Protein AF-I3EHD5-F1 (afdb_monomer_lite)

Radius of gyration: 57.76 Å; chains: 1; bounding box: 118×79×137 Å

Sequence (231 aa):
MDNSQKEEELFGIPLSEYINTKTDDLSDNSPKKEYSIEDNIQNIQTEQASVERKIREILEKVGKKFSSLAIDVQRCTKLDIEGIDMVDEVKSLREYWKVKETNAIALLRLKTSKISEDLLKILTKVDKTCALLHTWTERAREAMKEVEKTIIERKTISEVYTGDHIAQRYKSFVEKAHPLLSVLEEGERLVEENSHIYTEKEKEELLLSESFIKVSTQEEKTIKHLVSRIP

Structure (mmCIF, N/CA/C/O backbone):
data_AF-I3EHD5-F1
#
_entry.id   AF-I3EHD5-F1
#
loop_
_atom_site.group_PDB
_atom_site.id
_atom_site.type_symbol
_atom_site.label_atom_id
_atom_site.label_alt_id
_atom_site.label_comp_id
_atom_site.label_asym_id
_atom_site.label_entity_id
_atom_site.label_seq_id
_atom_site.pdbx_PDB_ins_code
_atom_site.Cartn_x
_atom_site.Cartn_y
_atom_site.Cartn_z
_atom_site.occupancy
_atom_site.B_iso_or_equiv
_atom_site.auth_seq_id
_atom_site.auth_comp_id
_atom_site.auth_asym_id
_atom_site.auth_atom_id
_atom_site.pdbx_PDB_model_num
ATOM 1 N N . MET A 1 1 ? 33.307 -28.974 12.913 1.00 37.16 1 MET A N 1
ATOM 2 C CA . MET A 1 1 ? 32.704 -28.178 11.828 1.00 37.16 1 MET A CA 1
ATOM 3 C C . MET A 1 1 ? 31.271 -27.925 12.248 1.00 37.16 1 MET A C 1
ATOM 5 O O . MET A 1 1 ? 30.444 -28.801 12.054 1.00 37.16 1 MET A O 1
ATOM 9 N N . ASP A 1 2 ? 31.031 -26.803 12.925 1.00 35.91 2 ASP A N 1
ATOM 10 C CA . ASP A 1 2 ? 29.698 -26.387 13.374 1.00 35.91 2 ASP A CA 1
ATOM 11 C C . ASP A 1 2 ? 29.188 -25.315 12.411 1.00 35.91 2 ASP A C 1
ATOM 13 O O . ASP A 1 2 ? 29.651 -24.176 12.428 1.00 35.91 2 ASP A O 1
ATOM 17 N N . ASN A 1 3 ? 28.273 -25.711 11.527 1.00 43.81 3 ASN A N 1
ATOM 18 C CA . ASN A 1 3 ? 27.502 -24.804 10.686 1.00 43.81 3 ASN A CA 1
ATOM 19 C C . ASN A 1 3 ? 26.184 -24.500 11.405 1.00 43.81 3 ASN A C 1
ATOM 21 O O . ASN A 1 3 ? 25.171 -25.145 11.154 1.00 43.81 3 ASN A O 1
ATOM 25 N N . SER A 1 4 ? 26.191 -23.513 12.295 1.00 44.62 4 SER A N 1
ATOM 26 C CA . SER A 1 4 ? 24.963 -22.883 12.782 1.00 44.62 4 SER A CA 1
ATOM 27 C C . SER A 1 4 ? 24.872 -21.488 12.169 1.00 44.62 4 SER A C 1
ATOM 29 O O . SER A 1 4 ? 25.336 -20.507 12.757 1.00 44.62 4 SER A O 1
ATOM 31 N N . GLN A 1 5 ? 24.333 -21.404 10.950 1.00 59.12 5 GLN A N 1
ATOM 32 C CA . GLN A 1 5 ? 23.899 -20.127 10.385 1.00 59.12 5 GLN A CA 1
ATOM 33 C C . GLN A 1 5 ? 22.796 -19.585 11.298 1.00 59.12 5 GLN A C 1
ATOM 35 O O . GLN A 1 5 ? 21.729 -20.183 11.404 1.00 59.12 5 GLN A O 1
ATOM 40 N N . LYS A 1 6 ? 23.087 -18.495 12.015 1.00 58.03 6 LYS A N 1
ATOM 41 C CA . LYS A 1 6 ? 22.059 -17.737 12.725 1.00 58.03 6 LYS A CA 1
ATOM 42 C C . LYS A 1 6 ? 21.101 -17.183 11.681 1.00 58.03 6 LYS A C 1
ATOM 44 O O . LYS A 1 6 ? 21.539 -16.503 10.756 1.00 58.03 6 LYS A O 1
ATOM 49 N N . GLU A 1 7 ? 19.832 -17.522 11.830 1.00 61.28 7 GLU A N 1
ATOM 50 C CA . GLU A 1 7 ? 18.752 -16.966 11.032 1.00 61.28 7 GLU A CA 1
ATOM 51 C C . GLU A 1 7 ? 18.726 -15.448 11.244 1.00 61.28 7 GLU A C 1
ATOM 53 O O . GLU A 1 7 ? 18.812 -14.965 12.374 1.00 61.28 7 GLU A O 1
ATOM 58 N N . GLU A 1 8 ? 18.724 -14.687 10.153 1.00 66.56 8 GLU A N 1
ATOM 59 C CA . GLU A 1 8 ? 18.643 -13.234 10.225 1.00 66.56 8 GLU A CA 1
ATOM 60 C C . GLU A 1 8 ? 17.246 -12.843 10.739 1.00 66.56 8 GLU A C 1
ATOM 62 O O . GLU A 1 8 ? 16.219 -13.288 10.222 1.00 66.56 8 GLU A O 1
ATOM 67 N N . GLU A 1 9 ? 17.216 -12.028 11.792 1.00 68.38 9 GLU A N 1
ATOM 68 C CA . GLU A 1 9 ? 15.995 -11.536 12.428 1.00 68.38 9 GLU A CA 1
ATOM 69 C C . GLU A 1 9 ? 15.815 -10.049 12.120 1.00 68.38 9 GLU A C 1
ATOM 71 O O . GLU A 1 9 ? 16.754 -9.254 12.236 1.00 68.38 9 GLU A O 1
ATOM 76 N N . LEU A 1 10 ? 14.586 -9.646 11.796 1.00 50.25 10 LEU A N 1
ATOM 77 C CA . LEU A 1 10 ? 14.199 -8.240 11.719 1.00 50.25 10 LEU A CA 1
ATOM 78 C C . LEU A 1 10 ? 13.193 -7.963 12.841 1.00 50.25 10 LEU A C 1
ATOM 80 O O . LEU A 1 10 ? 12.174 -8.635 12.945 1.00 50.25 10 LEU A O 1
ATOM 84 N N . PHE A 1 11 ? 13.494 -6.997 13.715 1.00 56.84 11 PHE A N 1
ATOM 85 C CA . PHE A 1 11 ? 12.692 -6.687 14.915 1.00 56.84 11 PHE A CA 1
ATOM 86 C C . PHE A 1 11 ? 12.479 -7.870 15.885 1.00 56.84 11 PHE A C 1
ATOM 88 O O . PHE A 1 11 ? 11.485 -7.902 16.608 1.00 56.84 11 PHE A O 1
ATOM 95 N N . GLY A 1 12 ? 13.423 -8.817 15.932 1.00 59.72 12 GLY A N 1
ATOM 96 C CA . GLY A 1 12 ? 13.346 -9.994 16.808 1.00 59.72 12 GLY A CA 1
ATOM 97 C C . GLY A 1 12 ? 12.374 -11.072 16.320 1.00 59.72 12 GLY A C 1
ATOM 98 O O . GLY A 1 12 ? 11.942 -11.901 17.116 1.00 59.72 12 GLY A O 1
ATOM 99 N N . ILE A 1 13 ? 12.001 -11.034 15.037 1.00 61.03 13 ILE A N 1
ATOM 100 C CA . ILE A 1 13 ? 11.199 -12.059 14.367 1.00 61.03 13 ILE A CA 1
ATOM 101 C C . ILE A 1 13 ? 12.051 -12.654 13.227 1.00 61.03 13 ILE A C 1
ATOM 103 O O . ILE A 1 13 ? 12.647 -11.880 12.463 1.00 61.03 13 ILE A O 1
ATOM 107 N N . PRO A 1 14 ? 12.141 -13.992 13.094 1.00 74.00 14 PRO A N 1
ATOM 108 C CA . PRO A 1 14 ? 12.910 -14.642 12.033 1.00 74.00 14 PRO A CA 1
ATOM 109 C C . PRO A 1 14 ? 12.417 -14.252 10.635 1.00 74.00 14 PRO A C 1
ATOM 111 O O . PRO A 1 14 ? 11.211 -14.210 10.382 1.00 74.00 14 PRO A O 1
ATOM 114 N N . LEU A 1 15 ? 13.333 -13.998 9.692 1.00 66.44 15 LEU A N 1
ATOM 115 C CA . LEU A 1 15 ? 12.977 -13.618 8.314 1.00 66.44 15 LEU A CA 1
ATOM 116 C C . LEU A 1 15 ? 12.089 -14.648 7.595 1.00 66.44 15 LEU A C 1
ATOM 118 O O . LEU A 1 15 ? 11.305 -14.269 6.722 1.00 66.44 15 LEU A O 1
ATOM 122 N N . SER A 1 16 ? 12.160 -15.926 7.975 1.00 68.25 16 SER A N 1
ATOM 123 C CA . SER A 1 16 ? 11.283 -16.982 7.455 1.00 68.25 16 SER A CA 1
ATOM 124 C C . SER A 1 16 ? 9.799 -16.753 7.758 1.00 68.25 16 SER A C 1
ATOM 126 O O . SER A 1 16 ? 8.951 -17.200 6.991 1.00 68.25 16 SER A O 1
ATOM 128 N N . GLU A 1 17 ? 9.458 -16.007 8.811 1.00 65.19 17 GLU A N 1
ATOM 129 C CA . GLU A 1 17 ? 8.067 -15.642 9.106 1.00 65.19 17 GLU A CA 1
ATOM 130 C C . GLU A 1 17 ? 7.548 -14.511 8.205 1.00 65.19 17 GLU A C 1
ATOM 132 O O . GLU A 1 17 ? 6.340 -14.372 8.006 1.00 65.19 17 GLU A O 1
ATOM 137 N N . TYR A 1 18 ? 8.447 -13.715 7.620 1.00 59.31 18 TYR A N 1
ATOM 138 C CA . TYR A 1 18 ? 8.095 -12.660 6.666 1.00 59.31 18 TYR A CA 1
ATOM 139 C C . TYR A 1 18 ? 7.999 -13.181 5.231 1.00 59.31 18 TYR A C 1
ATOM 141 O O . TYR A 1 18 ? 7.248 -12.641 4.415 1.00 59.31 18 TYR A O 1
ATOM 149 N N . ILE A 1 19 ? 8.755 -14.232 4.916 1.00 55.22 19 ILE A N 1
ATOM 150 C CA . ILE A 1 19 ? 8.782 -14.862 3.602 1.00 55.22 19 ILE A CA 1
ATOM 151 C C . ILE A 1 19 ? 7.884 -16.097 3.654 1.00 55.22 19 ILE A C 1
ATOM 153 O O . ILE A 1 19 ? 8.299 -17.184 4.039 1.00 55.22 19 ILE A O 1
ATOM 157 N N . ASN A 1 20 ? 6.633 -15.948 3.224 1.00 49.72 20 ASN A N 1
ATOM 158 C CA . ASN A 1 20 ? 5.711 -17.072 3.091 1.00 49.72 20 ASN A CA 1
ATOM 159 C C . ASN A 1 20 ? 6.074 -17.920 1.850 1.00 49.72 20 ASN A C 1
ATOM 161 O O . ASN A 1 20 ? 5.334 -17.966 0.872 1.00 49.72 20 ASN A O 1
ATOM 165 N N . THR A 1 21 ? 7.241 -18.572 1.852 1.00 47.38 21 THR A N 1
ATOM 166 C CA . THR A 1 21 ? 7.669 -19.533 0.817 1.00 47.38 21 THR A CA 1
ATOM 167 C C . THR A 1 21 ? 7.214 -20.948 1.154 1.00 47.38 21 THR A C 1
ATOM 169 O O . THR A 1 21 ? 7.991 -21.897 1.099 1.00 47.38 21 THR A O 1
ATOM 172 N N . LYS A 1 22 ? 5.927 -21.110 1.468 1.00 43.91 22 LYS A N 1
ATOM 173 C CA . LYS A 1 22 ? 5.238 -22.374 1.200 1.00 43.91 22 LYS A CA 1
ATOM 174 C C . LYS A 1 22 ? 4.535 -22.258 -0.143 1.00 43.91 22 LYS A C 1
ATOM 176 O O . LYS A 1 22 ? 3.333 -22.033 -0.228 1.00 43.91 22 LYS A O 1
ATOM 181 N N . THR A 1 23 ? 5.321 -22.393 -1.204 1.00 51.41 23 THR A N 1
ATOM 182 C CA . THR A 1 23 ? 4.825 -22.940 -2.465 1.00 51.41 23 THR A CA 1
ATOM 183 C C . THR A 1 23 ? 4.607 -24.434 -2.247 1.00 51.41 23 THR A C 1
ATOM 185 O O . THR A 1 23 ? 5.498 -25.228 -2.528 1.00 51.41 23 THR A O 1
ATOM 188 N N . ASP A 1 24 ? 3.452 -24.794 -1.691 1.00 39.84 24 ASP A N 1
ATOM 189 C CA . ASP A 1 24 ? 2.925 -26.154 -1.770 1.00 39.84 24 ASP A CA 1
ATOM 190 C C . ASP A 1 24 ? 1.762 -26.148 -2.763 1.00 39.84 24 ASP A C 1
ATOM 192 O O . ASP A 1 24 ? 0.796 -25.393 -2.617 1.00 39.84 24 ASP A O 1
ATOM 196 N N . ASP A 1 25 ? 1.887 -27.000 -3.778 1.00 48.19 25 ASP A N 1
ATOM 197 C CA . ASP A 1 25 ? 0.801 -27.464 -4.629 1.00 48.19 25 ASP A CA 1
ATOM 198 C C . ASP A 1 25 ? -0.371 -27.948 -3.764 1.00 48.19 25 ASP A C 1
ATOM 200 O O . ASP A 1 25 ? -0.372 -29.065 -3.250 1.00 48.19 25 ASP A O 1
ATOM 204 N N . LEU A 1 26 ? -1.406 -27.123 -3.626 1.00 39.44 26 LEU A N 1
ATOM 205 C CA . LEU A 1 26 ? -2.715 -27.560 -3.157 1.00 39.44 26 LEU A CA 1
ATOM 206 C C . LEU A 1 26 ? -3.776 -26.976 -4.082 1.00 39.44 26 LEU A C 1
ATOM 208 O O . LEU A 1 26 ? -4.209 -25.831 -3.950 1.00 39.44 26 LEU A O 1
ATOM 212 N N . SER A 1 27 ? -4.198 -27.805 -5.037 1.00 46.38 27 SER A N 1
ATOM 213 C CA . SER A 1 27 ? -5.443 -27.622 -5.769 1.00 46.38 27 SER A CA 1
ATOM 214 C C . SER A 1 27 ? -6.609 -27.757 -4.791 1.00 46.38 27 SER A C 1
ATOM 216 O O . SER A 1 27 ? -7.163 -28.842 -4.616 1.00 46.38 27 SER A O 1
ATOM 218 N N . ASP A 1 28 ? -6.970 -26.659 -4.141 1.00 34.53 28 ASP A N 1
ATOM 219 C CA . ASP A 1 28 ? -8.147 -26.594 -3.288 1.00 34.53 28 ASP A CA 1
ATOM 220 C C . ASP A 1 28 ? -9.190 -25.708 -3.979 1.00 34.53 28 ASP A C 1
ATOM 222 O O . ASP A 1 28 ? -9.230 -24.488 -3.826 1.00 34.53 28 ASP A O 1
ATOM 226 N N . ASN A 1 29 ? -10.023 -26.350 -4.805 1.00 42.94 29 ASN A N 1
ATOM 227 C CA . ASN A 1 29 ? -11.203 -25.770 -5.452 1.00 42.94 29 ASN A CA 1
ATOM 228 C C . ASN A 1 29 ? -12.319 -25.525 -4.424 1.00 42.94 29 ASN A C 1
ATOM 230 O O . ASN A 1 29 ? -13.426 -26.053 -4.537 1.00 42.94 29 ASN A O 1
ATOM 234 N N . SER A 1 30 ? -12.047 -24.709 -3.413 1.00 38.44 30 SER A N 1
ATOM 235 C CA . SER A 1 30 ? -13.087 -24.108 -2.589 1.00 38.44 30 SER A CA 1
ATOM 236 C C . SER A 1 30 ? -13.116 -22.607 -2.877 1.00 38.44 30 SER A C 1
ATOM 238 O O . SER A 1 30 ? -12.065 -21.964 -2.853 1.00 38.44 30 SER A O 1
ATOM 240 N N . PRO A 1 31 ? -14.289 -22.007 -3.171 1.00 35.16 31 PRO A N 1
ATOM 241 C CA . PRO A 1 31 ? -14.395 -20.568 -3.324 1.00 35.16 31 PRO A CA 1
ATOM 242 C C . PRO A 1 31 ? -14.257 -19.967 -1.926 1.00 35.16 31 PRO A C 1
ATOM 244 O O . PRO A 1 31 ? -15.244 -19.672 -1.250 1.00 35.16 31 PRO A O 1
ATOM 247 N N . LYS A 1 32 ? -13.016 -19.820 -1.450 1.00 41.59 32 LYS A N 1
ATOM 248 C CA . LYS A 1 32 ? -12.720 -18.894 -0.366 1.00 41.59 32 LYS A CA 1
ATOM 249 C C . LYS A 1 32 ? -13.194 -17.550 -0.886 1.00 41.59 32 LYS A C 1
ATOM 251 O O . LYS A 1 32 ? -12.627 -17.024 -1.836 1.00 41.59 32 LYS A O 1
ATOM 256 N N . LYS A 1 33 ? -14.283 -17.032 -0.313 1.00 41.38 33 LYS A N 1
ATOM 257 C CA . LYS A 1 33 ? -14.631 -15.623 -0.466 1.00 41.38 33 LYS A CA 1
ATOM 258 C C . LYS A 1 33 ? -13.373 -14.848 -0.087 1.00 41.38 33 LYS A C 1
ATOM 260 O O . LYS A 1 33 ? -13.040 -14.781 1.095 1.00 41.38 33 LYS A O 1
ATOM 265 N N . GLU A 1 34 ? -12.655 -14.333 -1.078 1.00 46.09 34 GLU A N 1
ATOM 266 C CA . GLU A 1 34 ? -11.653 -13.300 -0.869 1.00 46.09 34 GLU A CA 1
ATOM 267 C C . GLU A 1 34 ? -12.420 -12.081 -0.376 1.00 46.09 34 GLU A C 1
ATOM 269 O O . GLU A 1 34 ? -12.906 -11.258 -1.146 1.00 46.09 34 GLU A O 1
ATOM 274 N N . TYR A 1 35 ? -12.628 -12.015 0.935 1.00 55.22 35 TYR A N 1
ATOM 275 C CA . TYR A 1 35 ? -12.991 -10.764 1.565 1.00 55.22 35 TYR A CA 1
ATOM 276 C C . TYR A 1 35 ? -11.787 -9.849 1.384 1.00 55.22 35 TYR A C 1
ATOM 278 O O . TYR A 1 35 ? -10.701 -10.150 1.888 1.00 55.22 35 TYR A O 1
ATOM 286 N N . SER A 1 36 ? -11.976 -8.766 0.629 1.00 78.50 36 SER A N 1
ATOM 287 C CA . SER A 1 36 ? -10.937 -7.766 0.422 1.00 78.50 36 SER A CA 1
ATOM 288 C C . SER A 1 36 ? -10.428 -7.281 1.782 1.00 78.50 36 SER A C 1
ATOM 290 O O . SER A 1 36 ? -11.203 -7.144 2.734 1.00 78.50 36 SER A O 1
ATOM 292 N N . ILE A 1 37 ? -9.125 -7.003 1.897 1.00 80.25 37 ILE A N 1
ATOM 293 C CA . ILE A 1 37 ? -8.553 -6.397 3.111 1.00 80.25 37 ILE A CA 1
ATOM 294 C C . ILE A 1 37 ? -9.322 -5.110 3.461 1.00 80.25 37 ILE A C 1
ATOM 296 O O . ILE A 1 37 ? -9.585 -4.862 4.637 1.00 80.25 37 ILE A O 1
ATOM 300 N N . GLU A 1 38 ? -9.781 -4.357 2.454 1.00 84.50 38 GLU A N 1
ATOM 301 C CA . GLU A 1 38 ? -10.671 -3.200 2.619 1.00 84.50 38 GLU A CA 1
ATOM 302 C C . GLU A 1 38 ? -12.000 -3.556 3.301 1.00 84.50 38 GLU A C 1
ATOM 304 O O . GLU A 1 38 ? -12.406 -2.873 4.242 1.00 84.50 38 GLU A O 1
ATOM 309 N N . ASP A 1 39 ? -12.660 -4.635 2.872 1.00 86.38 39 ASP A N 1
ATOM 310 C CA . ASP A 1 39 ? -13.947 -5.062 3.436 1.00 86.38 39 ASP A CA 1
ATOM 311 C C . ASP A 1 39 ? -13.779 -5.470 4.902 1.00 86.38 39 ASP A C 1
ATOM 313 O O . ASP A 1 39 ? -14.588 -5.115 5.759 1.00 86.38 39 ASP A O 1
ATOM 317 N N . ASN A 1 40 ? -12.685 -6.166 5.219 1.00 87.31 40 ASN A N 1
ATOM 318 C CA . ASN A 1 40 ? -12.358 -6.549 6.590 1.00 87.31 40 ASN A CA 1
ATOM 319 C C . ASN A 1 40 ? -12.052 -5.328 7.467 1.00 87.31 40 ASN A C 1
ATOM 321 O O . ASN A 1 40 ? -12.517 -5.261 8.606 1.00 87.31 40 ASN A O 1
ATOM 325 N N . ILE A 1 41 ? -11.329 -4.332 6.941 1.00 87.94 41 ILE A N 1
ATOM 326 C CA . ILE A 1 41 ? -11.101 -3.060 7.640 1.00 87.94 41 ILE A CA 1
ATOM 327 C C . ILE A 1 41 ? -12.440 -2.371 7.927 1.00 87.94 41 ILE A C 1
ATOM 329 O O . ILE A 1 41 ? -12.676 -1.953 9.062 1.00 87.94 41 ILE A O 1
ATOM 333 N N . GLN A 1 42 ? -13.329 -2.283 6.936 1.00 91.44 42 GLN A N 1
ATOM 334 C CA . GLN A 1 42 ? -14.632 -1.634 7.082 1.00 91.44 42 GLN A CA 1
ATOM 335 C C . GLN A 1 42 ? -15.528 -2.357 8.098 1.00 91.44 42 GLN A C 1
ATOM 337 O O . GLN A 1 42 ? -16.199 -1.717 8.917 1.00 91.44 42 GLN A O 1
ATOM 342 N N . ASN A 1 43 ? -15.507 -3.690 8.091 1.00 91.44 43 ASN A N 1
ATOM 343 C CA . ASN A 1 43 ? -16.257 -4.511 9.035 1.00 91.44 43 ASN A CA 1
ATOM 344 C C . ASN A 1 43 ? -15.793 -4.268 10.476 1.00 91.44 43 ASN A C 1
ATOM 346 O O . ASN A 1 43 ? -16.619 -3.949 11.334 1.00 91.44 43 ASN A O 1
ATOM 350 N N . ILE A 1 44 ? -14.481 -4.317 10.739 1.00 90.88 44 ILE A N 1
ATOM 351 C CA . ILE A 1 44 ? -13.951 -4.090 12.094 1.00 90.88 44 ILE A CA 1
ATOM 352 C C . ILE A 1 44 ? -14.165 -2.637 12.539 1.00 90.88 44 ILE A C 1
ATOM 354 O O . ILE A 1 44 ? -14.461 -2.394 13.705 1.00 90.88 44 ILE A O 1
ATOM 358 N N . GLN A 1 45 ? -14.099 -1.652 11.637 1.00 91.56 45 GLN A N 1
ATOM 359 C CA . GLN A 1 45 ? -14.450 -0.263 11.970 1.00 91.56 45 GLN A CA 1
ATOM 360 C C . GLN A 1 45 ? -15.923 -0.113 12.371 1.00 91.56 45 GLN A C 1
ATOM 362 O O . GLN A 1 45 ? -16.244 0.602 13.324 1.00 91.56 45 GLN A O 1
ATOM 367 N N . THR A 1 46 ? -16.823 -0.808 11.676 1.00 93.69 46 THR A N 1
ATOM 368 C CA . THR A 1 46 ? -18.255 -0.810 12.004 1.00 93.69 46 THR A CA 1
ATOM 369 C C . THR A 1 46 ? -18.501 -1.471 13.363 1.00 93.69 46 THR A C 1
ATOM 371 O O . THR A 1 46 ? -19.273 -0.962 14.182 1.00 93.69 46 THR A O 1
ATOM 374 N N . GLU A 1 47 ? -17.797 -2.568 13.644 1.00 92.62 47 GLU A N 1
ATOM 375 C CA . GLU A 1 47 ? -17.833 -3.245 14.938 1.00 92.62 47 GLU A CA 1
ATOM 376 C C . GLU A 1 47 ? -17.282 -2.356 16.064 1.00 92.62 47 GLU A C 1
ATOM 378 O O . GLU A 1 47 ? -17.933 -2.198 17.097 1.00 92.62 47 GLU A O 1
ATOM 383 N N . GLN A 1 48 ? -16.141 -1.697 15.845 1.00 92.31 48 GLN A N 1
ATOM 384 C CA . GLN A 1 48 ? -15.546 -0.722 16.763 1.00 92.31 48 GLN A CA 1
ATOM 385 C C . GLN A 1 48 ? -16.554 0.380 17.122 1.00 92.31 48 GLN A C 1
ATOM 387 O O . GLN A 1 48 ? -16.766 0.664 18.301 1.00 92.31 48 GLN A O 1
ATOM 392 N N . ALA A 1 49 ? -17.234 0.959 16.126 1.00 93.44 49 ALA A N 1
ATOM 393 C CA . ALA A 1 49 ? -18.241 1.996 16.347 1.00 93.44 49 ALA A CA 1
ATOM 394 C C . ALA A 1 49 ? -19.440 1.488 17.171 1.00 93.44 49 ALA A C 1
ATOM 396 O O . ALA A 1 49 ? -19.980 2.213 18.011 1.00 93.44 49 ALA A O 1
ATOM 397 N N . SER A 1 50 ? -19.847 0.233 16.959 1.00 94.94 50 SER A N 1
ATOM 398 C CA . SER A 1 50 ? -20.889 -0.427 17.752 1.00 94.94 50 SER A CA 1
ATOM 399 C C . SER A 1 50 ? -20.455 -0.623 19.209 1.00 94.94 50 SER A C 1
ATOM 401 O O . SER A 1 50 ? -21.191 -0.259 20.128 1.00 94.94 50 SER A O 1
ATOM 403 N N . VAL A 1 51 ? -19.236 -1.119 19.437 1.00 94.31 51 VAL A N 1
ATOM 404 C CA . VAL A 1 51 ? -18.655 -1.306 20.776 1.00 94.31 51 VAL A CA 1
ATOM 405 C C . VAL A 1 51 ? -18.542 0.026 21.518 1.00 94.31 51 VAL A C 1
ATOM 407 O O . VAL A 1 51 ? -18.940 0.124 22.676 1.00 94.31 51 VAL A O 1
ATOM 410 N N . GLU A 1 52 ? -18.087 1.088 20.855 1.00 92.81 52 GLU A N 1
ATOM 411 C CA . GLU A 1 52 ? -17.993 2.423 21.456 1.00 92.81 52 GLU A CA 1
ATOM 412 C C . GLU A 1 52 ? -19.351 3.034 21.803 1.00 92.81 52 GLU A C 1
ATOM 414 O O . GLU A 1 52 ? -19.464 3.791 22.772 1.00 92.81 52 GLU A O 1
ATOM 419 N N . ARG A 1 53 ? -20.396 2.715 21.032 1.00 95.25 53 ARG A N 1
ATOM 420 C CA . ARG A 1 53 ? -21.769 3.093 21.380 1.00 95.25 53 ARG A CA 1
ATOM 421 C C . ARG A 1 53 ? -22.207 2.392 22.666 1.00 95.25 53 ARG A C 1
ATOM 423 O O . ARG A 1 53 ? -22.651 3.065 23.589 1.00 95.25 53 ARG A O 1
ATOM 430 N N . LYS A 1 54 ? -21.980 1.079 22.772 1.00 94.38 54 LYS A N 1
ATOM 431 C CA . LYS A 1 54 ? -22.314 0.297 23.974 1.00 94.38 54 LYS A CA 1
ATOM 432 C C . LYS A 1 54 ? -21.542 0.757 25.214 1.00 94.38 54 LYS A C 1
ATOM 434 O O . LYS A 1 54 ? -22.124 0.862 26.289 1.00 94.38 54 LYS A O 1
ATOM 439 N N . ILE A 1 55 ? -20.257 1.097 25.073 1.00 93.06 55 ILE A N 1
ATOM 440 C CA . ILE A 1 55 ? -19.462 1.687 26.165 1.00 93.06 55 ILE A CA 1
ATOM 441 C C . ILE A 1 55 ? -20.100 2.999 26.636 1.00 93.06 55 ILE A C 1
ATOM 443 O O . ILE A 1 55 ? -20.284 3.183 27.838 1.00 93.06 55 ILE A O 1
ATOM 447 N N . ARG A 1 56 ? -20.481 3.894 25.712 1.00 94.12 56 ARG A N 1
ATOM 448 C CA . ARG A 1 56 ? -21.155 5.158 26.056 1.00 94.12 56 ARG A CA 1
ATOM 449 C C . ARG A 1 56 ? -22.484 4.936 26.772 1.00 94.12 56 ARG A C 1
ATOM 451 O O . ARG A 1 56 ? -22.721 5.586 27.783 1.00 94.12 56 ARG A O 1
ATOM 458 N N . GLU A 1 57 ? -23.305 4.002 26.302 1.00 94.50 57 GLU A N 1
ATOM 459 C CA . GLU A 1 57 ? -24.581 3.659 26.944 1.00 94.50 57 GLU A CA 1
ATOM 460 C C . GLU A 1 57 ? -24.386 3.166 28.386 1.00 94.50 57 GLU A C 1
ATOM 462 O O . GLU A 1 57 ? -25.135 3.557 29.283 1.00 94.50 57 GLU A O 1
ATOM 467 N N . ILE A 1 58 ? -23.369 2.333 28.640 1.00 92.44 58 ILE A N 1
ATOM 468 C CA . ILE A 1 58 ? -23.075 1.859 29.999 1.00 92.44 58 ILE A CA 1
ATOM 469 C C . ILE A 1 58 ? -22.542 3.004 30.867 1.00 92.44 58 ILE A C 1
ATOM 471 O O . ILE A 1 58 ? -22.989 3.156 32.001 1.00 92.44 58 ILE A O 1
ATOM 475 N N . LEU A 1 59 ? -21.646 3.846 30.343 1.00 91.00 59 LEU A N 1
ATOM 476 C CA . LEU A 1 59 ? -21.149 5.022 31.067 1.00 91.00 59 LEU A CA 1
ATOM 477 C C . LEU A 1 59 ? -22.279 5.997 31.423 1.00 91.00 59 LEU A C 1
ATOM 479 O O . LEU A 1 59 ? -22.286 6.543 32.522 1.00 91.00 59 LEU A O 1
ATOM 483 N N . GLU A 1 60 ? -23.261 6.181 30.541 1.00 92.19 60 GLU A N 1
ATOM 484 C CA . GLU A 1 60 ? -24.435 7.009 30.816 1.00 92.19 60 GLU A CA 1
ATOM 485 C C . GLU A 1 60 ? -25.315 6.398 31.919 1.00 92.19 60 GLU A C 1
ATOM 487 O O . GLU A 1 60 ? -25.760 7.112 32.818 1.00 92.19 60 GLU A O 1
ATOM 492 N N . LYS A 1 61 ? -25.532 5.073 31.905 1.00 90.62 61 LYS A N 1
ATOM 493 C CA . LYS A 1 61 ? -26.245 4.365 32.987 1.00 90.62 61 LYS A CA 1
ATOM 494 C C . LYS A 1 61 ? -25.535 4.521 34.330 1.00 90.62 61 LYS A C 1
ATOM 496 O O . LYS A 1 61 ? -26.182 4.834 35.328 1.00 90.62 61 LYS A O 1
ATOM 501 N N . VAL A 1 62 ? -24.214 4.354 34.341 1.00 89.31 62 VAL A N 1
ATOM 502 C CA . VAL A 1 62 ? -23.373 4.553 35.526 1.00 89.31 62 VAL A CA 1
ATOM 503 C C . VAL A 1 62 ? -23.480 6.003 36.013 1.00 89.31 62 VAL A C 1
ATOM 505 O O . VAL A 1 62 ? -23.780 6.234 37.181 1.00 89.31 62 VAL A O 1
ATOM 508 N N . GLY A 1 63 ? -23.352 6.989 35.120 1.00 88.12 63 GLY A N 1
ATOM 509 C CA . GLY A 1 63 ? -23.498 8.409 35.455 1.00 88.12 63 GLY A CA 1
ATOM 510 C C . GLY A 1 63 ? -24.875 8.766 36.027 1.00 88.12 63 GLY A C 1
ATOM 511 O O . GLY A 1 63 ? -24.962 9.542 36.980 1.00 88.12 63 GLY A O 1
ATOM 512 N N . LYS A 1 64 ? -25.953 8.155 35.517 1.00 90.31 64 LYS A N 1
ATOM 513 C CA . LYS A 1 64 ? -27.311 8.299 36.073 1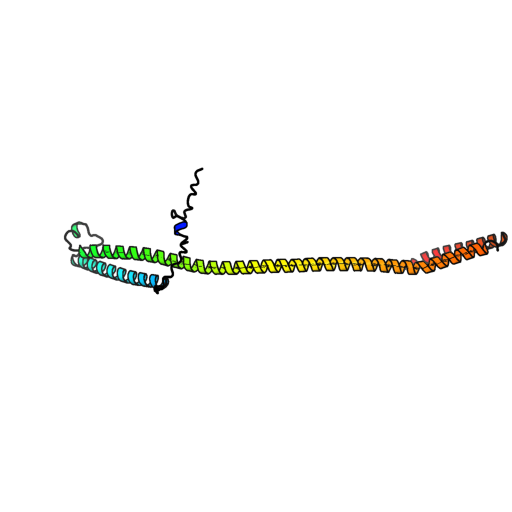.00 90.31 64 LYS A CA 1
ATOM 514 C C . LYS A 1 64 ? -27.425 7.702 37.476 1.00 90.31 64 LYS A C 1
ATOM 516 O O . LYS A 1 64 ? -28.016 8.350 38.337 1.00 90.31 64 LYS A O 1
ATOM 521 N N . LYS A 1 65 ? -26.834 6.525 37.733 1.00 87.75 65 LYS A N 1
ATOM 522 C CA . LYS A 1 65 ? -26.790 5.916 39.078 1.00 87.75 65 LYS A CA 1
ATOM 523 C C . LYS A 1 65 ? -26.076 6.831 40.077 1.00 87.75 65 LYS A C 1
ATOM 525 O O . LYS A 1 65 ? -26.660 7.166 41.104 1.00 87.75 65 LYS A O 1
ATOM 530 N N . PHE A 1 66 ? -24.882 7.321 39.741 1.00 88.12 66 PHE A N 1
ATOM 531 C CA . PHE A 1 66 ? -24.153 8.276 40.587 1.00 88.12 66 PHE A CA 1
ATOM 532 C C . PHE A 1 66 ? -24.957 9.558 40.848 1.00 88.12 66 PHE A C 1
ATOM 534 O O . PHE A 1 66 ? -25.089 9.983 41.994 1.00 88.12 66 PHE A O 1
ATOM 541 N N . SER A 1 67 ? -25.576 10.119 39.806 1.00 87.56 67 SER A N 1
ATOM 542 C CA . SER A 1 67 ? -26.403 11.328 39.924 1.00 87.56 67 SER A CA 1
ATOM 543 C C . SER A 1 67 ? -27.633 11.111 40.815 1.00 87.56 67 SER A C 1
ATOM 545 O O . SER A 1 67 ? -27.969 11.977 41.617 1.00 87.56 67 SER A O 1
ATOM 547 N N . SER A 1 68 ? -28.289 9.946 40.718 1.00 88.38 68 SER A N 1
ATOM 548 C CA . SER A 1 68 ? -29.451 9.593 41.553 1.00 88.38 68 SER A CA 1
ATOM 549 C C . SER A 1 68 ? -29.113 9.449 43.038 1.00 88.38 68 SER A C 1
ATOM 551 O O . SER A 1 68 ? -29.972 9.664 43.888 1.00 88.38 68 SER A O 1
ATOM 553 N N . LEU A 1 69 ? -27.854 9.134 43.342 1.00 86.88 69 LEU A N 1
ATOM 554 C CA . LEU A 1 69 ? -27.321 9.030 44.698 1.00 86.88 69 LEU A CA 1
ATOM 555 C C . LEU A 1 69 ? -26.693 10.348 45.185 1.00 86.88 69 LEU A C 1
ATOM 557 O O . LEU A 1 69 ? -26.102 10.375 46.258 1.00 86.88 69 LEU A O 1
ATOM 561 N N . ALA A 1 70 ? -26.810 11.433 44.406 1.00 86.06 70 ALA A N 1
ATOM 562 C CA . ALA A 1 70 ? -26.169 12.724 44.661 1.00 86.06 70 ALA A CA 1
ATOM 563 C C . ALA A 1 70 ? -24.641 12.631 44.855 1.00 86.06 70 ALA A C 1
ATOM 565 O O . ALA A 1 70 ? -24.039 13.454 45.545 1.00 86.06 70 ALA A O 1
ATOM 566 N N . ILE A 1 71 ? -24.006 11.637 44.229 1.00 84.69 71 ILE A N 1
ATOM 567 C CA . ILE A 1 71 ? -22.562 11.438 44.300 1.00 84.69 71 ILE A CA 1
ATOM 568 C C . ILE A 1 71 ? -21.899 12.278 43.214 1.00 84.69 71 ILE A C 1
ATOM 570 O O . ILE A 1 71 ? -22.113 12.070 42.017 1.00 84.69 71 ILE A O 1
ATOM 574 N N . ASP A 1 72 ? -21.042 13.201 43.637 1.00 84.00 72 ASP A N 1
ATOM 575 C CA . ASP A 1 72 ? -20.150 13.918 42.735 1.00 84.00 72 ASP A CA 1
ATOM 576 C C . ASP A 1 72 ? -19.003 12.997 42.303 1.00 84.00 72 ASP A C 1
ATOM 578 O O . ASP A 1 72 ? -18.096 12.697 43.079 1.00 84.00 72 ASP A O 1
ATOM 582 N N . VAL A 1 73 ? -19.020 12.567 41.040 1.00 81.38 73 VAL A N 1
ATOM 583 C CA . VAL A 1 73 ? -18.005 11.672 40.461 1.00 81.38 73 VAL A CA 1
ATOM 584 C C . VAL A 1 73 ? -16.589 12.260 40.563 1.00 81.38 73 VAL A C 1
ATOM 586 O O . VAL A 1 73 ? -15.629 11.503 40.685 1.00 81.38 73 VAL A O 1
ATOM 589 N N . GLN A 1 74 ? -16.430 13.591 40.563 1.00 83.00 74 GLN A N 1
ATOM 590 C CA . GLN A 1 74 ? -15.113 14.236 40.673 1.00 83.00 74 GLN A CA 1
ATOM 591 C C . GLN A 1 74 ? -14.557 14.247 42.102 1.00 83.00 74 GLN A C 1
ATOM 593 O O . GLN A 1 74 ? -13.355 14.446 42.285 1.00 83.00 74 GLN A O 1
ATOM 598 N N . ARG A 1 75 ? -15.412 14.056 43.113 1.00 82.94 75 ARG A N 1
ATOM 599 C CA . ARG A 1 75 ? -15.052 14.110 44.540 1.00 82.94 75 ARG A CA 1
ATOM 600 C C . ARG A 1 75 ? -15.394 12.833 45.304 1.00 82.94 75 ARG A C 1
ATOM 602 O O . ARG A 1 75 ? -15.184 12.792 46.513 1.00 82.94 75 ARG A O 1
ATOM 609 N N . CYS A 1 76 ? -15.905 11.811 44.618 1.00 81.81 76 CYS A N 1
ATOM 610 C CA . CYS A 1 76 ? -16.298 10.562 45.248 1.00 81.81 76 CYS A CA 1
ATOM 611 C C . CYS A 1 76 ? -15.086 9.851 45.858 1.00 81.81 76 CYS A C 1
ATOM 613 O O . CYS A 1 76 ? -14.010 9.742 45.263 1.00 81.81 76 CYS A O 1
ATOM 615 N N . THR A 1 77 ? -15.271 9.368 47.076 1.00 81.81 77 THR A N 1
ATOM 616 C CA . THR A 1 77 ? -14.317 8.535 47.797 1.00 81.81 77 THR A CA 1
ATOM 617 C C . THR A 1 77 ? -14.774 7.086 47.746 1.00 81.81 77 THR A C 1
ATOM 619 O O . THR A 1 77 ? -15.932 6.801 47.467 1.00 81.81 77 THR A O 1
ATOM 622 N N . LYS A 1 78 ? -13.882 6.140 48.053 1.00 81.00 78 LYS A N 1
ATOM 623 C CA . LYS A 1 78 ? -14.207 4.704 48.058 1.00 81.00 78 LYS A CA 1
ATOM 624 C C . LYS A 1 78 ? -15.460 4.371 48.890 1.00 81.00 78 LYS A C 1
ATOM 626 O O . LYS A 1 78 ? -16.224 3.501 48.489 1.00 81.00 78 LYS A O 1
ATOM 631 N N . LEU A 1 79 ? -15.666 5.075 50.005 1.00 80.19 79 LEU A N 1
ATOM 632 C CA . LEU A 1 79 ? -16.809 4.885 50.903 1.00 80.19 79 LEU A CA 1
ATOM 633 C C . LEU A 1 79 ? -18.140 5.289 50.252 1.00 80.19 79 LEU A C 1
ATOM 635 O O . LEU A 1 79 ? -19.151 4.653 50.513 1.00 80.19 79 LEU A O 1
ATOM 639 N N . ASP A 1 80 ? -18.133 6.288 49.365 1.00 77.44 80 ASP A N 1
ATOM 640 C CA . ASP A 1 80 ? -19.336 6.749 48.656 1.00 77.44 80 ASP A CA 1
ATOM 641 C C . ASP A 1 80 ? -19.816 5.735 47.605 1.00 77.44 80 ASP A C 1
ATOM 643 O O . ASP A 1 80 ? -20.966 5.765 47.179 1.00 77.44 80 ASP A O 1
ATOM 647 N N . ILE A 1 81 ? -18.923 4.838 47.172 1.00 80.25 81 ILE A N 1
ATOM 648 C CA . ILE A 1 81 ? -19.179 3.808 46.154 1.00 80.25 81 ILE A CA 1
ATOM 649 C C . ILE A 1 81 ? -19.458 2.442 46.802 1.00 80.25 81 ILE A C 1
ATOM 651 O O . ILE A 1 81 ? -20.014 1.546 46.161 1.00 80.25 81 ILE A O 1
ATOM 655 N N . GLU A 1 82 ? -19.061 2.256 48.065 1.00 77.81 82 GLU A N 1
ATOM 656 C CA . GLU A 1 82 ? -19.289 1.017 48.806 1.00 77.81 82 GLU A CA 1
ATOM 657 C C . GLU A 1 82 ? -20.795 0.789 49.006 1.00 77.81 82 GLU A C 1
ATOM 659 O O . GLU A 1 82 ? -21.506 1.603 49.585 1.00 77.81 82 GLU A O 1
ATOM 664 N N . GLY A 1 83 ? -21.289 -0.342 48.493 1.00 73.00 83 GLY A N 1
ATOM 665 C CA . GLY A 1 83 ? -22.704 -0.719 48.565 1.00 73.00 83 GLY A CA 1
ATOM 666 C C . GLY A 1 83 ? -23.541 -0.359 47.334 1.00 73.00 83 GLY A C 1
ATOM 667 O O . GLY A 1 83 ? -24.696 -0.776 47.266 1.00 73.00 83 GLY A O 1
ATOM 668 N N . ILE A 1 84 ? -22.986 0.339 46.334 1.00 83.19 84 ILE A N 1
ATOM 669 C CA . ILE A 1 84 ? -23.692 0.552 45.063 1.00 83.19 84 ILE A CA 1
ATOM 670 C C . ILE A 1 84 ? -23.599 -0.713 44.204 1.00 83.19 84 ILE A C 1
ATOM 672 O O . ILE A 1 84 ? -22.511 -1.159 43.834 1.00 83.19 84 ILE A O 1
ATOM 676 N N . ASP A 1 85 ? -24.751 -1.256 43.817 1.00 83.25 85 ASP A N 1
ATOM 677 C CA . ASP A 1 85 ? -24.816 -2.376 42.884 1.00 83.25 85 ASP A CA 1
ATOM 678 C C . ASP A 1 85 ? -24.559 -1.914 41.435 1.00 83.25 85 ASP A C 1
ATOM 680 O O . ASP A 1 85 ? -25.437 -1.380 40.744 1.00 83.25 85 ASP A O 1
ATOM 684 N N . MET A 1 86 ? -23.304 -2.061 40.996 1.00 84.31 86 MET A N 1
ATOM 685 C CA . MET A 1 86 ? -22.836 -1.781 39.627 1.00 84.31 86 MET A CA 1
ATOM 686 C C . MET A 1 86 ? -21.966 -2.908 39.055 1.00 84.31 86 MET A C 1
ATOM 688 O O . MET A 1 86 ? -21.175 -2.694 38.131 1.00 84.31 86 MET A O 1
ATOM 692 N N . VAL A 1 87 ? -22.049 -4.112 39.630 1.00 87.06 87 VAL A N 1
ATOM 693 C CA . VAL A 1 87 ? -21.168 -5.230 39.255 1.00 87.06 87 VAL A CA 1
ATOM 694 C C . VAL A 1 87 ? -21.332 -5.582 37.776 1.00 87.06 87 VAL A C 1
ATOM 696 O O . VAL A 1 87 ? -20.336 -5.807 37.082 1.00 87.06 87 VAL A O 1
ATOM 699 N N . ASP A 1 88 ? -22.566 -5.574 37.279 1.00 88.12 88 ASP A N 1
ATOM 700 C CA . ASP A 1 88 ? -22.878 -5.935 35.899 1.00 88.12 88 ASP A CA 1
ATOM 701 C C . ASP A 1 88 ? -22.436 -4.862 34.898 1.00 88.12 88 ASP A C 1
ATOM 703 O O . ASP A 1 88 ? -21.885 -5.195 33.844 1.00 88.12 88 ASP A O 1
ATOM 707 N N . GLU A 1 89 ? -22.579 -3.573 35.227 1.00 88.38 89 GLU A N 1
ATOM 708 C CA . GLU A 1 89 ? -22.061 -2.485 34.392 1.00 88.38 89 GLU A CA 1
ATOM 709 C C . GLU A 1 89 ? -20.533 -2.504 34.309 1.00 88.38 89 GLU A C 1
ATOM 711 O O . GLU A 1 89 ? -19.977 -2.335 33.222 1.00 88.38 89 GLU A O 1
ATOM 716 N N . VAL A 1 90 ? -19.840 -2.756 35.425 1.00 87.44 90 VAL A N 1
ATOM 717 C CA . VAL A 1 90 ? -18.370 -2.830 35.459 1.00 87.44 90 VAL A CA 1
ATOM 718 C C . VAL A 1 90 ? -17.855 -4.045 34.684 1.00 87.44 90 VAL A C 1
ATOM 720 O O . VAL A 1 90 ? -16.889 -3.919 33.925 1.00 87.44 90 VAL A O 1
ATOM 723 N N . LYS A 1 91 ? -18.497 -5.215 34.825 1.00 90.69 91 LYS A N 1
ATOM 724 C CA . LYS A 1 91 ? -18.165 -6.410 34.029 1.00 90.69 91 LYS A CA 1
ATOM 725 C C . LYS A 1 91 ? -18.370 -6.154 32.538 1.00 90.69 91 LYS A C 1
ATOM 727 O O . LYS A 1 91 ? -17.446 -6.374 31.758 1.00 90.69 91 LYS A O 1
ATOM 732 N N . SER A 1 92 ? -19.523 -5.597 32.168 1.00 90.88 92 SER A N 1
ATOM 733 C CA . SER A 1 92 ? -19.845 -5.262 30.778 1.00 90.88 92 SER A CA 1
ATOM 734 C C . SER A 1 92 ? -18.844 -4.262 30.192 1.00 90.88 92 SER A C 1
ATOM 736 O O . SER A 1 92 ? -18.348 -4.454 29.085 1.00 90.88 92 SER A O 1
ATOM 738 N N . LEU A 1 93 ? -18.485 -3.212 30.940 1.00 90.81 93 LEU A N 1
ATOM 739 C CA . LEU A 1 93 ? -17.465 -2.247 30.520 1.00 90.81 93 LEU A CA 1
ATOM 740 C C . LEU A 1 93 ? -16.119 -2.922 30.270 1.00 90.81 93 LEU A C 1
ATOM 742 O O . LEU A 1 93 ? -15.496 -2.658 29.245 1.00 90.81 93 LEU A O 1
ATOM 746 N N . ARG A 1 94 ? -15.675 -3.802 31.174 1.00 91.19 94 ARG A N 1
ATOM 747 C CA . ARG A 1 94 ? -14.409 -4.531 31.021 1.00 91.19 94 ARG A CA 1
ATOM 748 C C . ARG A 1 94 ? -14.408 -5.400 29.761 1.00 91.19 94 ARG A C 1
ATOM 750 O O . ARG A 1 94 ? -13.414 -5.414 29.040 1.00 91.19 94 ARG A O 1
ATOM 757 N N . GLU A 1 95 ? -15.509 -6.090 29.481 1.00 93.38 95 GLU A N 1
ATOM 758 C CA . GLU A 1 95 ? -15.657 -6.907 28.273 1.00 93.38 95 GLU A CA 1
ATOM 759 C C . GLU A 1 95 ? -15.608 -6.057 27.001 1.00 93.38 95 GLU A C 1
ATOM 761 O O . GLU A 1 95 ? -14.812 -6.342 26.106 1.00 93.38 95 GLU A O 1
ATOM 766 N N . TYR A 1 96 ? -16.373 -4.965 26.932 1.00 91.62 96 TYR A N 1
ATOM 767 C CA . TYR A 1 96 ? -16.359 -4.087 25.760 1.00 91.62 96 TYR A CA 1
ATOM 768 C C . TYR A 1 96 ? -15.020 -3.371 25.563 1.00 91.62 96 TYR A C 1
ATOM 770 O O . TYR A 1 96 ? -14.595 -3.192 24.423 1.00 91.62 96 TYR A O 1
ATOM 778 N N . TRP A 1 97 ? -14.315 -3.012 26.639 1.00 91.12 97 TRP A N 1
ATOM 779 C CA . TRP A 1 97 ? -12.955 -2.478 26.545 1.00 91.12 97 TRP A CA 1
ATOM 780 C C . TRP A 1 97 ? -11.974 -3.495 25.963 1.00 91.12 97 TRP A C 1
ATOM 782 O O . TRP A 1 97 ? -11.190 -3.140 25.085 1.00 91.12 97 TRP A O 1
ATOM 792 N N . LYS A 1 98 ? -12.068 -4.764 26.375 1.00 91.88 98 LYS A N 1
ATOM 793 C CA . LYS A 1 98 ? -11.252 -5.847 25.812 1.00 91.88 98 LYS A CA 1
ATOM 794 C C . LYS A 1 98 ? -11.532 -6.057 24.320 1.00 91.88 98 LYS A C 1
ATOM 796 O O . LYS A 1 98 ? -10.601 -6.233 23.534 1.00 91.88 98 LYS A O 1
ATOM 801 N N . VAL A 1 99 ? -12.802 -6.006 23.909 1.00 92.06 99 VAL A N 1
ATOM 802 C CA . VAL A 1 99 ? -13.177 -6.086 22.485 1.00 92.06 99 VAL A CA 1
ATOM 803 C C . VAL A 1 99 ? -12.637 -4.877 21.716 1.00 92.06 99 VAL A C 1
ATOM 805 O O . VAL A 1 99 ? -12.046 -5.045 20.654 1.00 92.06 99 VAL A O 1
ATOM 808 N N . LYS A 1 100 ? -12.748 -3.664 22.271 1.00 89.19 100 LYS A N 1
ATOM 809 C CA . LYS A 1 100 ? -12.209 -2.440 21.660 1.00 89.19 100 LYS A CA 1
ATOM 810 C C . LYS A 1 100 ? -10.694 -2.514 21.440 1.00 89.19 100 LYS A C 1
ATOM 812 O O . LYS A 1 100 ? -10.212 -2.107 20.385 1.00 89.19 100 LYS A O 1
ATOM 817 N N . GLU A 1 101 ? -9.949 -3.023 22.416 1.00 88.88 101 GLU A N 1
ATOM 818 C CA . GLU A 1 101 ? -8.501 -3.228 22.307 1.00 88.88 101 GLU A CA 1
ATOM 819 C C . GLU A 1 101 ? -8.160 -4.266 21.229 1.00 88.88 101 GLU A C 1
ATOM 821 O O . GLU A 1 101 ? -7.312 -4.025 20.370 1.00 88.88 101 GLU A O 1
ATOM 826 N N . THR A 1 102 ? -8.888 -5.384 21.213 1.00 90.56 102 THR A N 1
ATOM 827 C CA . THR A 1 102 ? -8.712 -6.445 20.210 1.00 90.56 102 THR A CA 1
ATOM 828 C C . THR A 1 102 ? -8.964 -5.921 18.792 1.00 90.56 102 THR A C 1
ATOM 830 O O . THR A 1 102 ? -8.156 -6.155 17.891 1.00 90.56 102 THR A O 1
ATOM 833 N N . ASN A 1 103 ? -10.031 -5.142 18.601 1.00 89.62 103 ASN A N 1
ATOM 834 C CA . ASN A 1 103 ? -10.382 -4.550 17.311 1.00 89.62 103 ASN A CA 1
ATOM 835 C C . ASN A 1 103 ? -9.359 -3.494 16.872 1.00 89.62 103 ASN A C 1
ATOM 837 O O . ASN A 1 103 ? -9.008 -3.440 15.693 1.00 89.62 103 ASN A O 1
ATOM 841 N N . ALA A 1 104 ? -8.798 -2.717 17.804 1.00 84.94 104 ALA A N 1
ATOM 842 C CA . ALA A 1 104 ? -7.719 -1.776 17.504 1.00 84.94 104 ALA A CA 1
ATOM 843 C C . ALA A 1 104 ? -6.450 -2.491 17.002 1.00 84.94 104 ALA A C 1
ATOM 845 O O . ALA A 1 104 ? -5.866 -2.073 15.999 1.00 84.94 104 ALA A O 1
ATOM 846 N N . ILE A 1 105 ? -6.056 -3.595 17.647 1.00 86.81 105 ILE A N 1
ATOM 847 C CA . ILE A 1 105 ? -4.917 -4.421 17.214 1.00 86.81 105 ILE A CA 1
ATOM 848 C C . ILE A 1 105 ? -5.188 -5.027 15.831 1.00 86.81 105 ILE A C 1
ATOM 850 O O . ILE A 1 105 ? -4.320 -4.990 14.956 1.00 86.81 105 ILE A O 1
ATOM 854 N N . ALA A 1 106 ? -6.392 -5.557 15.606 1.00 85.56 106 ALA A N 1
ATOM 855 C CA . ALA A 1 106 ? -6.776 -6.133 14.321 1.00 85.56 106 ALA A CA 1
ATOM 856 C C . ALA A 1 106 ? -6.772 -5.084 13.193 1.00 85.56 106 ALA A C 1
ATOM 858 O O . ALA A 1 106 ? -6.224 -5.338 12.120 1.00 85.56 106 ALA A O 1
ATOM 859 N N . LEU A 1 107 ? -7.293 -3.879 13.448 1.00 89.31 107 LEU A N 1
ATOM 860 C CA . LEU A 1 107 ? -7.261 -2.766 12.495 1.00 89.31 107 LEU A CA 1
ATOM 861 C C . LEU A 1 107 ? -5.839 -2.336 12.150 1.00 89.31 107 LEU A C 1
ATOM 863 O O . LEU A 1 107 ? -5.562 -2.069 10.982 1.00 89.31 107 LEU A O 1
ATOM 867 N N . LEU A 1 108 ? -4.945 -2.271 13.141 1.00 86.12 108 LEU A N 1
ATOM 868 C CA . LEU A 1 108 ? -3.537 -1.960 12.906 1.00 86.12 108 LEU A CA 1
ATOM 869 C C . LEU A 1 108 ? -2.920 -2.988 11.950 1.00 86.12 108 LEU A C 1
ATOM 871 O O . LEU A 1 108 ? -2.340 -2.613 10.935 1.00 86.12 108 LEU A O 1
ATOM 875 N N . ARG A 1 109 ? -3.111 -4.283 12.232 1.00 85.88 109 ARG A N 1
ATOM 876 C CA . ARG A 1 109 ? -2.585 -5.380 11.406 1.00 85.88 109 ARG A CA 1
ATOM 877 C C . ARG A 1 109 ? -3.112 -5.331 9.974 1.00 85.88 109 ARG A C 1
ATOM 879 O O . ARG A 1 109 ? -2.324 -5.422 9.038 1.00 85.88 109 ARG A O 1
ATOM 886 N N . LEU A 1 110 ? -4.420 -5.146 9.796 1.00 86.12 110 LEU A N 1
ATOM 887 C CA . LEU A 1 110 ? -5.028 -5.087 8.465 1.00 86.12 110 LEU A CA 1
ATOM 888 C C . LEU A 1 110 ? -4.568 -3.861 7.671 1.00 86.12 110 LEU A C 1
ATOM 890 O O . LEU A 1 110 ? -4.249 -3.989 6.492 1.00 86.12 110 LEU A O 1
ATOM 894 N N . LYS A 1 111 ? -4.472 -2.686 8.306 1.00 87.31 111 LYS A N 1
ATOM 895 C CA . LYS A 1 111 ? -3.952 -1.477 7.648 1.00 87.31 111 LYS A CA 1
ATOM 896 C C . LYS A 1 111 ? -2.490 -1.637 7.236 1.00 87.31 111 LYS A C 1
ATOM 898 O O . LYS A 1 111 ? -2.137 -1.251 6.128 1.00 87.31 111 LYS A O 1
ATOM 903 N N . THR A 1 112 ? -1.659 -2.245 8.083 1.00 84.75 112 THR A N 1
ATOM 904 C CA . THR A 1 112 ? -0.271 -2.568 7.725 1.00 84.75 112 THR A CA 1
ATOM 905 C C . THR A 1 112 ? -0.225 -3.528 6.542 1.00 84.75 112 THR A C 1
ATOM 907 O O . THR A 1 112 ? 0.471 -3.254 5.570 1.00 84.75 112 THR A O 1
ATOM 910 N N . SER A 1 113 ? -1.029 -4.595 6.572 1.00 81.19 113 SER A N 1
ATOM 911 C CA . SER A 1 113 ? -1.136 -5.544 5.460 1.00 81.19 113 SER A CA 1
ATOM 912 C C . SER A 1 113 ? -1.549 -4.859 4.156 1.00 81.19 113 SER A C 1
ATOM 914 O O . SER A 1 113 ? -1.012 -5.185 3.100 1.00 81.19 113 SER A O 1
ATOM 916 N N . LYS A 1 114 ? -2.469 -3.889 4.222 1.00 85.00 114 LYS A N 1
ATOM 917 C CA . LYS A 1 114 ? -2.903 -3.121 3.055 1.00 85.00 114 LYS A CA 1
ATOM 918 C C . LYS A 1 114 ? -1.774 -2.281 2.460 1.00 85.00 114 LYS A C 1
ATOM 920 O O . LYS A 1 114 ? -1.545 -2.316 1.256 1.00 85.00 114 LYS A O 1
ATOM 925 N N . ILE A 1 115 ? -1.034 -1.571 3.312 1.00 85.00 115 ILE A N 1
ATOM 926 C CA . ILE A 1 115 ? 0.127 -0.776 2.890 1.00 85.00 115 ILE A CA 1
ATOM 927 C C . ILE A 1 115 ? 1.184 -1.678 2.240 1.00 85.00 115 ILE A C 1
ATOM 929 O O . ILE A 1 115 ? 1.732 -1.325 1.199 1.00 85.00 115 ILE A O 1
ATOM 933 N N . SER A 1 116 ? 1.447 -2.856 2.810 1.00 81.69 116 SER A N 1
ATOM 934 C CA . SER A 1 116 ? 2.372 -3.832 2.227 1.00 81.69 116 SER A CA 1
ATOM 935 C C . SER A 1 116 ? 1.915 -4.320 0.847 1.00 81.69 116 SER A C 1
ATOM 937 O O . SER A 1 116 ? 2.733 -4.405 -0.068 1.00 81.69 116 SER A O 1
ATOM 939 N N . GLU A 1 117 ? 0.619 -4.587 0.667 1.00 84.12 117 GLU A N 1
ATOM 940 C CA . GLU A 1 117 ? 0.037 -4.962 -0.630 1.00 84.12 117 GLU A CA 1
ATOM 941 C C . GLU A 1 117 ? 0.245 -3.860 -1.685 1.00 84.12 117 GLU A C 1
ATOM 943 O O . GLU A 1 117 ? 0.651 -4.130 -2.820 1.00 84.12 117 GLU A O 1
ATOM 948 N N . ASP A 1 118 ? 0.016 -2.602 -1.310 1.00 83.81 118 ASP A N 1
ATOM 949 C CA . ASP A 1 118 ? 0.188 -1.462 -2.210 1.00 83.81 118 ASP A CA 1
ATOM 950 C C . ASP A 1 118 ? 1.666 -1.218 -2.553 1.00 83.81 118 ASP A C 1
ATOM 952 O O . ASP A 1 118 ? 1.998 -0.942 -3.710 1.00 83.81 118 AS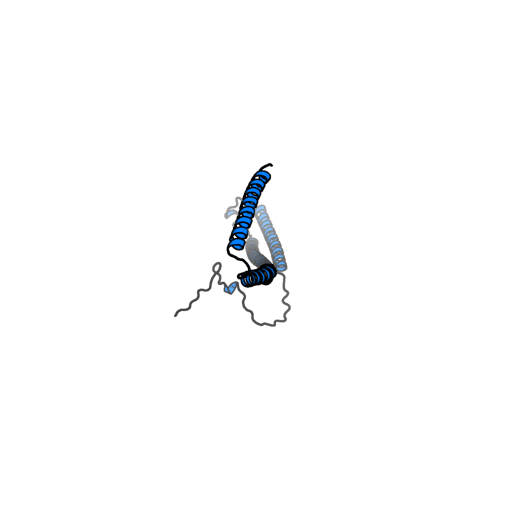P A O 1
ATOM 956 N N . LEU A 1 119 ? 2.576 -1.403 -1.590 1.00 82.44 119 LEU A N 1
ATOM 957 C CA . LEU A 1 119 ? 4.021 -1.344 -1.829 1.00 82.44 119 LEU A CA 1
ATOM 958 C C . LEU A 1 119 ? 4.484 -2.433 -2.804 1.00 82.44 119 LEU A C 1
ATOM 960 O O . L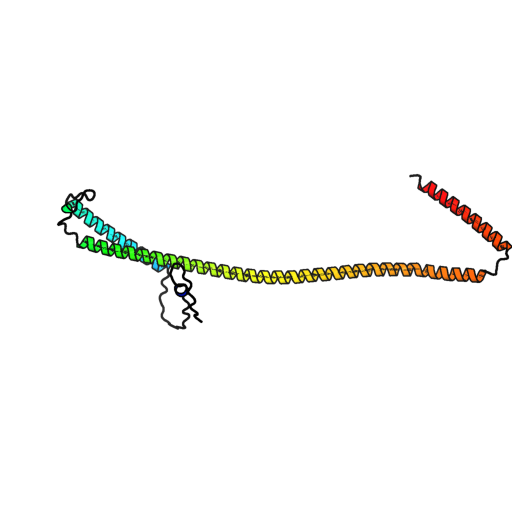EU A 1 119 ? 5.256 -2.137 -3.715 1.00 82.44 119 LEU A O 1
ATOM 964 N N . LEU A 1 120 ? 3.972 -3.661 -2.688 1.00 82.31 120 LEU A N 1
ATOM 965 C CA . LEU A 1 120 ? 4.270 -4.747 -3.632 1.00 82.31 120 LEU A CA 1
ATOM 966 C C . LEU A 1 120 ? 3.807 -4.418 -5.061 1.00 82.31 120 LEU A C 1
ATOM 968 O O . LEU A 1 120 ? 4.523 -4.680 -6.035 1.00 82.31 120 LEU A O 1
ATOM 972 N N . LYS A 1 121 ? 2.639 -3.781 -5.213 1.00 84.38 121 LYS A N 1
ATOM 973 C CA . LYS A 1 121 ? 2.146 -3.304 -6.520 1.00 84.38 121 LYS A CA 1
ATOM 974 C C . LYS A 1 121 ? 3.026 -2.203 -7.114 1.00 84.38 121 LYS A C 1
ATOM 976 O O . LYS A 1 121 ? 3.139 -2.097 -8.335 1.00 84.38 121 LYS A O 1
ATOM 981 N N . ILE A 1 122 ? 3.625 -1.357 -6.278 1.00 85.50 122 ILE A N 1
ATOM 982 C CA . ILE A 1 122 ? 4.571 -0.330 -6.732 1.00 85.50 122 ILE A CA 1
ATOM 983 C C . ILE A 1 122 ? 5.896 -0.978 -7.136 1.00 85.50 122 ILE A C 1
ATOM 985 O O . ILE A 1 122 ? 6.385 -0.699 -8.228 1.00 85.50 122 ILE A O 1
ATOM 989 N N . LEU A 1 123 ? 6.438 -1.878 -6.314 1.00 82.25 123 LEU A N 1
ATOM 990 C CA . LEU A 1 123 ? 7.691 -2.586 -6.597 1.00 82.25 123 LEU A CA 1
ATOM 991 C C . LEU A 1 123 ? 7.629 -3.332 -7.931 1.00 82.25 123 LEU A C 1
ATOM 993 O O . LEU A 1 123 ? 8.488 -3.143 -8.782 1.00 82.25 123 LEU A O 1
ATOM 997 N N . THR A 1 124 ? 6.540 -4.052 -8.193 1.00 85.00 124 THR A N 1
ATOM 998 C CA . THR A 1 124 ? 6.341 -4.732 -9.485 1.00 85.00 124 THR A CA 1
ATOM 999 C C . THR A 1 124 ? 6.281 -3.776 -10.685 1.00 85.00 124 THR A C 1
ATOM 1001 O O . THR A 1 124 ? 6.670 -4.152 -11.793 1.00 85.00 124 THR A O 1
ATOM 1004 N N . LYS A 1 125 ? 5.818 -2.529 -10.514 1.00 84.62 125 LYS A N 1
ATOM 1005 C CA . LYS A 1 125 ? 5.902 -1.497 -11.569 1.00 84.62 125 LYS A CA 1
ATOM 1006 C C . LYS A 1 125 ? 7.330 -0.988 -11.753 1.00 84.62 125 LYS A C 1
ATOM 1008 O O . LYS A 1 125 ? 7.748 -0.761 -12.891 1.00 84.62 125 LYS A O 1
ATOM 1013 N N . VAL A 1 126 ? 8.065 -0.809 -10.657 1.00 85.19 126 VAL A N 1
ATOM 1014 C CA . VAL A 1 126 ? 9.479 -0.416 -10.689 1.00 85.19 126 VAL A CA 1
ATOM 1015 C C . VAL A 1 126 ? 10.297 -1.488 -11.403 1.00 85.19 126 VAL A C 1
ATOM 1017 O O . VAL A 1 126 ? 10.999 -1.153 -12.350 1.00 85.19 126 VAL A O 1
ATOM 1020 N N . ASP A 1 127 ? 10.110 -2.765 -11.075 1.00 84.38 127 ASP A N 1
ATOM 1021 C CA . ASP A 1 127 ? 10.807 -3.882 -11.725 1.00 84.38 127 ASP A CA 1
ATOM 1022 C C . ASP A 1 127 ? 10.563 -3.918 -13.236 1.00 84.38 127 ASP A C 1
ATOM 1024 O O . ASP A 1 127 ? 11.504 -4.035 -14.022 1.00 84.38 127 ASP A O 1
ATOM 1028 N N . LYS A 1 128 ? 9.310 -3.730 -13.673 1.00 85.38 128 LYS A N 1
ATOM 1029 C CA . LYS A 1 128 ? 8.981 -3.616 -15.105 1.00 85.38 128 LYS A CA 1
ATOM 1030 C C . LYS A 1 128 ? 9.704 -2.445 -15.769 1.00 85.38 128 LYS A C 1
ATOM 1032 O O . LYS A 1 128 ? 10.172 -2.567 -16.899 1.00 85.38 128 LYS A O 1
ATOM 1037 N N . THR A 1 129 ? 9.807 -1.316 -15.074 1.00 82.12 129 THR A N 1
ATOM 1038 C CA . THR A 1 129 ? 10.502 -0.123 -15.576 1.00 82.12 129 THR A CA 1
ATOM 1039 C C . THR A 1 129 ? 12.011 -0.358 -15.660 1.00 82.12 129 THR A C 1
ATOM 1041 O O . THR A 1 129 ? 12.625 -0.015 -16.668 1.00 82.12 129 THR A O 1
ATOM 1044 N N . CYS A 1 130 ? 12.603 -1.006 -14.657 1.00 82.50 130 CYS A N 1
ATOM 1045 C CA . CYS A 1 130 ? 14.009 -1.406 -14.653 1.00 82.50 130 CYS A CA 1
ATOM 1046 C C . CYS A 1 130 ? 14.321 -2.385 -15.792 1.00 82.50 130 CYS A C 1
ATOM 1048 O O . CYS A 1 130 ? 15.310 -2.200 -16.500 1.00 82.50 130 CYS A O 1
ATOM 1050 N N . ALA A 1 131 ? 13.453 -3.371 -16.034 1.00 85.44 131 ALA A N 1
ATOM 1051 C CA . ALA A 1 131 ? 13.591 -4.291 -17.161 1.00 85.44 131 ALA A CA 1
ATOM 1052 C C . ALA A 1 131 ? 13.578 -3.543 -18.507 1.00 85.44 131 ALA A C 1
ATOM 1054 O O . ALA A 1 131 ? 14.433 -3.782 -19.361 1.00 85.44 131 ALA A O 1
ATOM 1055 N N . LEU A 1 132 ? 12.668 -2.575 -18.681 1.00 84.31 132 LEU A N 1
ATOM 1056 C CA . LEU A 1 132 ? 12.650 -1.719 -19.871 1.00 84.31 132 LEU A CA 1
ATOM 1057 C C . LEU A 1 132 ? 13.946 -0.908 -20.001 1.00 84.31 132 LEU A C 1
ATOM 1059 O O . LEU A 1 132 ? 14.563 -0.928 -21.064 1.00 84.31 132 LEU A O 1
ATOM 1063 N N . LEU A 1 133 ? 14.405 -0.245 -18.938 1.00 79.50 133 LEU A N 1
ATOM 1064 C CA . LEU A 1 133 ? 15.666 0.507 -18.948 1.00 79.50 133 LEU A CA 1
ATOM 1065 C C . LEU A 1 133 ? 16.864 -0.368 -19.337 1.00 79.50 133 LEU A C 1
ATOM 1067 O O . LEU A 1 133 ? 17.715 0.067 -20.116 1.00 79.50 133 LEU A O 1
ATOM 1071 N N . HIS A 1 134 ? 16.905 -1.616 -18.871 1.00 83.25 134 HIS A N 1
ATOM 1072 C CA . HIS A 1 134 ? 17.937 -2.565 -19.276 1.00 83.25 134 HIS A CA 1
ATOM 1073 C C . HIS A 1 134 ? 17.881 -2.851 -20.784 1.00 83.25 134 HIS A C 1
ATOM 1075 O O . HIS A 1 134 ? 18.914 -2.819 -21.452 1.00 83.25 134 HIS A O 1
ATOM 1081 N N . THR A 1 135 ? 16.691 -3.064 -21.358 1.00 86.38 135 THR A N 1
ATOM 1082 C CA . THR A 1 135 ? 16.559 -3.267 -22.816 1.00 86.38 135 THR A CA 1
ATOM 1083 C C . THR A 1 135 ? 16.972 -2.037 -23.630 1.00 86.38 135 THR A C 1
ATOM 1085 O O . THR A 1 135 ? 17.618 -2.174 -24.667 1.00 86.38 135 THR A O 1
ATOM 1088 N N . TRP A 1 136 ? 16.662 -0.827 -23.155 1.00 83.88 136 TRP A N 1
ATOM 1089 C CA . TRP A 1 136 ? 17.111 0.418 -23.786 1.00 83.88 136 TRP A CA 1
ATOM 1090 C C . TRP A 1 136 ? 18.630 0.582 -23.723 1.00 83.88 136 TRP A C 1
ATOM 1092 O O . TRP A 1 136 ? 19.236 1.022 -24.697 1.00 83.88 136 TRP A O 1
ATOM 1102 N N . THR A 1 137 ? 19.244 0.186 -22.608 1.00 81.00 137 THR A N 1
ATOM 1103 C CA . THR A 1 137 ? 20.700 0.229 -22.428 1.00 81.00 137 THR A CA 1
ATOM 1104 C C . THR A 1 137 ? 21.407 -0.702 -23.416 1.00 81.00 137 THR A C 1
ATOM 1106 O O . THR A 1 137 ? 22.399 -0.302 -24.024 1.00 81.00 137 THR A O 1
ATOM 1109 N N . GLU A 1 138 ? 20.874 -1.908 -23.645 1.00 84.38 138 GLU A N 1
ATOM 1110 C CA . GLU A 1 138 ? 21.406 -2.830 -24.661 1.00 84.38 138 GLU A CA 1
ATOM 1111 C C . GLU A 1 138 ? 21.300 -2.246 -26.075 1.00 84.38 138 GLU A C 1
ATOM 1113 O O . GLU A 1 138 ? 22.297 -2.183 -26.794 1.00 84.38 138 GLU A O 1
ATOM 1118 N N . ARG A 1 139 ? 20.130 -1.711 -26.447 1.00 81.88 139 ARG A N 1
ATOM 1119 C CA . ARG A 1 139 ? 19.934 -1.071 -27.761 1.00 81.88 139 ARG A CA 1
ATOM 1120 C C . ARG A 1 139 ? 20.855 0.127 -27.976 1.00 81.88 139 ARG A C 1
ATOM 1122 O O . ARG A 1 139 ? 21.390 0.305 -29.066 1.00 81.88 139 ARG A O 1
ATOM 1129 N N . ALA A 1 140 ? 21.055 0.950 -26.947 1.00 80.81 140 ALA A N 1
ATOM 1130 C CA . ALA A 1 140 ? 21.976 2.080 -27.015 1.00 80.81 140 ALA A CA 1
ATOM 1131 C C . ALA A 1 140 ? 23.424 1.613 -27.227 1.00 80.81 140 ALA A C 1
ATOM 1133 O O . ALA A 1 140 ? 24.164 2.228 -27.995 1.00 80.81 140 ALA A O 1
ATOM 1134 N N . ARG A 1 141 ? 23.822 0.501 -26.594 1.00 80.50 141 ARG A N 1
ATOM 1135 C CA . ARG A 1 141 ? 25.146 -0.102 -26.785 1.00 80.50 141 ARG A CA 1
ATOM 1136 C C . ARG A 1 141 ? 25.331 -0.635 -28.206 1.00 80.50 141 ARG A C 1
ATOM 1138 O O . ARG A 1 141 ? 26.393 -0.432 -28.785 1.00 80.50 141 ARG A O 1
ATOM 1145 N N . GLU A 1 142 ? 24.320 -1.285 -28.775 1.00 83.25 142 GLU A N 1
ATOM 1146 C CA . GLU A 1 142 ? 24.343 -1.736 -30.174 1.00 83.25 142 GLU A CA 1
ATOM 1147 C C . GLU A 1 142 ? 24.437 -0.559 -31.150 1.00 83.25 142 GLU A C 1
ATOM 1149 O O . GLU A 1 142 ? 25.297 -0.558 -32.029 1.00 83.25 142 GLU A O 1
ATOM 1154 N N . ALA A 1 143 ? 23.631 0.486 -30.946 1.00 77.88 143 ALA A N 1
ATOM 1155 C CA . ALA A 1 143 ? 23.686 1.693 -31.766 1.00 77.88 143 ALA A CA 1
ATOM 1156 C C . ALA A 1 143 ? 25.062 2.379 -31.697 1.00 77.88 143 ALA A C 1
ATOM 1158 O O . ALA A 1 143 ? 25.588 2.809 -32.722 1.00 77.88 143 ALA A O 1
ATOM 1159 N N . MET A 1 144 ? 25.680 2.438 -30.512 1.00 80.88 144 MET A N 1
ATOM 1160 C CA . MET A 1 144 ? 27.035 2.977 -30.354 1.00 80.88 144 MET A CA 1
ATOM 1161 C C . MET A 1 144 ? 28.085 2.170 -31.123 1.00 80.88 144 MET A C 1
ATOM 1163 O O . MET A 1 144 ? 28.961 2.774 -31.738 1.00 80.88 144 MET A O 1
ATOM 1167 N N . LYS A 1 145 ? 27.982 0.834 -31.159 1.00 82.88 145 LYS A N 1
ATOM 1168 C CA . LYS A 1 145 ? 28.886 -0.007 -31.966 1.00 82.88 145 LYS A CA 1
ATOM 1169 C C . LYS A 1 145 ? 28.766 0.289 -33.464 1.00 82.88 145 LYS A C 1
ATOM 1171 O O . LYS A 1 145 ? 29.779 0.367 -34.151 1.00 82.88 145 LYS A O 1
ATOM 1176 N N . GLU A 1 146 ? 27.549 0.487 -33.971 1.00 81.38 146 GLU A N 1
ATOM 1177 C CA . GLU A 1 146 ? 27.328 0.859 -35.378 1.00 81.38 146 GLU A CA 1
ATOM 1178 C C . GLU A 1 146 ? 27.867 2.260 -35.703 1.00 81.38 146 GLU A C 1
ATOM 1180 O O . GLU A 1 146 ? 28.477 2.475 -36.754 1.00 81.38 146 GLU A O 1
ATOM 1185 N N . VAL A 1 147 ? 27.710 3.218 -34.783 1.00 74.06 147 VAL A N 1
ATOM 1186 C CA . VAL A 1 147 ? 28.315 4.552 -34.918 1.00 74.06 147 VAL A CA 1
ATOM 1187 C C . VAL A 1 147 ? 29.840 4.455 -34.949 1.00 74.06 147 VAL A C 1
ATOM 1189 O O . VAL A 1 147 ? 30.468 5.047 -35.825 1.00 74.06 147 VAL A O 1
ATOM 1192 N N . GLU A 1 148 ? 30.440 3.685 -34.042 1.00 76.31 148 GLU A N 1
ATOM 1193 C CA . GLU A 1 148 ? 31.888 3.469 -33.993 1.00 76.31 148 GLU A CA 1
ATOM 1194 C C . GLU A 1 148 ? 32.406 2.846 -35.296 1.00 76.31 148 GLU A C 1
ATOM 1196 O O . GLU A 1 148 ? 33.353 3.361 -35.894 1.00 76.31 148 GLU A O 1
ATOM 1201 N N . LYS A 1 149 ? 31.722 1.818 -35.810 1.00 81.44 149 LYS A N 1
ATOM 1202 C CA . LYS A 1 149 ? 32.023 1.211 -37.112 1.00 81.44 149 LYS A CA 1
ATOM 1203 C C . LYS A 1 149 ? 31.944 2.228 -38.253 1.00 81.44 149 LYS A C 1
ATOM 1205 O O . LYS A 1 149 ? 32.877 2.326 -39.045 1.00 81.44 149 LYS A O 1
ATOM 1210 N N . THR A 1 150 ? 30.884 3.033 -38.299 1.00 71.94 150 THR A N 1
ATOM 1211 C CA . THR A 1 150 ? 30.706 4.076 -39.324 1.00 71.94 150 THR A CA 1
ATOM 1212 C C . THR A 1 150 ? 31.828 5.119 -39.270 1.00 71.94 150 THR A C 1
ATOM 1214 O O . THR A 1 150 ? 32.299 5.592 -40.306 1.00 71.94 150 THR A O 1
ATOM 1217 N N . ILE A 1 151 ? 32.279 5.496 -38.069 1.00 67.44 151 ILE A N 1
ATOM 1218 C CA . ILE A 1 151 ? 33.404 6.423 -37.885 1.00 67.44 151 ILE A CA 1
ATOM 1219 C C . ILE A 1 151 ? 34.706 5.800 -38.401 1.00 67.44 151 ILE A C 1
ATOM 1221 O O . ILE A 1 151 ? 35.455 6.476 -39.110 1.00 67.44 151 ILE A O 1
ATOM 1225 N N . ILE A 1 152 ? 34.964 4.524 -38.092 1.00 71.94 152 ILE A N 1
ATOM 1226 C CA . ILE A 1 152 ? 36.141 3.792 -38.581 1.00 71.94 152 ILE A CA 1
ATOM 1227 C C . ILE A 1 152 ? 36.125 3.719 -40.113 1.00 71.94 152 ILE A C 1
ATOM 1229 O O . ILE A 1 152 ? 37.105 4.108 -40.743 1.00 71.94 152 ILE A O 1
ATOM 1233 N N . GLU A 1 153 ? 35.005 3.320 -40.718 1.00 73.06 153 GLU A N 1
ATOM 1234 C CA . GLU A 1 153 ? 34.852 3.253 -42.178 1.00 73.06 153 GLU A CA 1
ATOM 1235 C C . GLU A 1 153 ? 35.084 4.617 -42.840 1.00 73.06 153 GLU A C 1
ATOM 1237 O O . GLU A 1 153 ? 35.813 4.716 -43.827 1.00 73.06 153 GLU A O 1
ATOM 1242 N N . ARG A 1 154 ? 34.535 5.702 -42.274 1.00 63.44 154 ARG A N 1
ATOM 1243 C CA . ARG A 1 154 ? 34.774 7.068 -42.772 1.00 63.44 154 ARG A CA 1
ATOM 1244 C C . ARG A 1 154 ? 36.237 7.483 -42.667 1.00 63.44 154 ARG A C 1
ATOM 1246 O O . ARG A 1 154 ? 36.736 8.152 -43.572 1.00 63.44 154 ARG A O 1
ATOM 1253 N N . LYS A 1 155 ? 36.926 7.096 -41.591 1.00 62.53 155 LYS A N 1
ATOM 1254 C CA . LYS A 1 155 ? 38.361 7.351 -41.432 1.00 62.53 155 LYS A CA 1
ATOM 1255 C C . LYS A 1 155 ? 39.159 6.620 -42.514 1.00 62.53 155 LYS A C 1
ATOM 1257 O O . LYS A 1 155 ? 39.966 7.257 -43.181 1.00 62.53 155 LYS A O 1
ATOM 1262 N N . THR A 1 156 ? 38.858 5.345 -42.764 1.00 62.47 156 THR A N 1
ATOM 1263 C CA . THR A 1 156 ? 39.485 4.559 -43.837 1.00 62.47 156 THR A CA 1
ATOM 1264 C C . THR A 1 156 ? 39.221 5.165 -45.215 1.00 62.47 156 THR A C 1
ATOM 1266 O O . THR A 1 156 ? 40.150 5.317 -46.001 1.00 62.47 156 THR A O 1
ATOM 1269 N N . ILE A 1 157 ? 37.986 5.589 -45.505 1.00 58.06 157 ILE A N 1
ATOM 1270 C CA . ILE A 1 157 ? 37.651 6.265 -46.768 1.00 58.06 157 ILE A CA 1
ATOM 1271 C C . ILE A 1 157 ? 38.455 7.567 -46.915 1.00 58.06 157 ILE A C 1
ATOM 1273 O O . ILE A 1 157 ? 39.038 7.811 -47.968 1.00 58.06 157 ILE A O 1
ATOM 1277 N N . SER A 1 158 ? 38.545 8.388 -45.865 1.00 53.91 158 SER A N 1
ATOM 1278 C CA . SER A 1 158 ? 39.338 9.624 -45.887 1.00 53.91 158 SER A CA 1
ATOM 1279 C C . SER A 1 158 ? 40.835 9.363 -46.095 1.00 53.91 158 SER A C 1
ATOM 1281 O O . SER A 1 158 ? 41.492 10.122 -46.809 1.00 53.91 158 SER A O 1
ATOM 1283 N N . GLU A 1 159 ? 41.384 8.307 -45.494 1.00 60.62 159 GLU A N 1
ATOM 1284 C CA . GLU A 1 159 ? 42.776 7.883 -45.691 1.00 60.62 159 GLU A CA 1
ATOM 1285 C C . GLU A 1 159 ? 43.019 7.428 -47.139 1.00 60.62 159 GLU A C 1
ATOM 1287 O O . GLU A 1 159 ? 43.997 7.858 -47.753 1.00 60.62 159 GLU A O 1
ATOM 1292 N N . VAL A 1 160 ? 42.091 6.662 -47.727 1.00 59.69 160 VAL A N 1
ATOM 1293 C CA . VAL A 1 160 ? 42.137 6.240 -49.140 1.00 59.69 160 VAL A CA 1
ATOM 1294 C C . VAL A 1 160 ? 42.070 7.441 -50.087 1.00 59.69 160 VAL A C 1
ATOM 1296 O O . VAL A 1 160 ? 42.925 7.564 -50.957 1.00 59.69 160 VAL A O 1
ATOM 1299 N N . TYR A 1 161 ? 41.142 8.384 -49.885 1.00 58.44 161 TYR A N 1
ATOM 1300 C CA . TYR A 1 161 ? 41.062 9.601 -50.709 1.00 58.44 161 TYR A CA 1
ATOM 1301 C C . TYR A 1 161 ? 42.324 10.466 -50.613 1.00 58.44 161 TYR A C 1
ATOM 1303 O O . TYR A 1 161 ? 42.754 11.056 -51.606 1.00 58.44 161 TYR A O 1
ATOM 1311 N N . THR A 1 162 ? 42.935 10.538 -49.429 1.00 60.50 162 THR A N 1
ATOM 1312 C CA . THR A 1 162 ? 44.194 11.269 -49.240 1.00 60.50 162 THR A CA 1
ATOM 1313 C C . THR A 1 162 ? 45.340 10.577 -49.985 1.00 60.50 162 THR A C 1
ATOM 1315 O O . THR A 1 162 ? 46.126 11.246 -50.657 1.00 60.50 162 THR A O 1
ATOM 1318 N N . GLY A 1 163 ? 45.404 9.242 -49.924 1.00 52.41 163 GLY A N 1
ATOM 1319 C CA . GLY A 1 163 ? 46.353 8.428 -50.687 1.00 52.41 163 GLY A CA 1
ATOM 1320 C C . GLY A 1 163 ? 46.187 8.582 -52.201 1.00 52.41 163 GLY A C 1
ATOM 1321 O O . GLY A 1 163 ? 47.167 8.859 -52.895 1.00 52.41 163 GLY A O 1
ATOM 1322 N N . ASP A 1 164 ? 44.954 8.508 -52.705 1.00 58.19 164 ASP A N 1
ATOM 1323 C CA . ASP A 1 164 ? 44.629 8.683 -54.126 1.00 58.19 164 ASP A CA 1
ATOM 1324 C C . ASP A 1 164 ? 44.996 10.081 -54.630 1.00 58.19 164 ASP A C 1
ATOM 1326 O O . ASP A 1 164 ? 45.576 10.225 -55.707 1.00 58.19 164 ASP A O 1
ATOM 1330 N N . HIS A 1 165 ? 44.734 11.124 -53.840 1.00 60.25 165 HIS A N 1
ATOM 1331 C CA . HIS A 1 165 ? 45.115 12.488 -54.198 1.00 60.25 165 HIS A CA 1
ATOM 1332 C C . HIS A 1 165 ? 46.643 12.650 -54.292 1.00 60.25 165 HIS A C 1
ATOM 1334 O O . HIS A 1 165 ? 47.148 13.302 -55.210 1.00 60.25 165 HIS A O 1
ATOM 1340 N N . ILE A 1 166 ? 47.408 12.043 -53.376 1.00 53.88 166 ILE A N 1
ATOM 1341 C CA . ILE A 1 166 ? 48.880 12.042 -53.432 1.00 53.88 166 ILE A CA 1
ATOM 1342 C C . ILE A 1 166 ? 49.372 11.274 -54.668 1.00 53.88 166 ILE A C 1
ATOM 1344 O O . ILE A 1 166 ? 50.232 11.778 -55.395 1.00 53.88 166 ILE A O 1
ATOM 1348 N N . ALA A 1 167 ? 48.793 10.105 -54.953 1.00 55.81 167 ALA A N 1
ATOM 1349 C CA . ALA A 1 167 ? 49.139 9.289 -56.114 1.00 55.81 167 ALA A CA 1
ATOM 1350 C C . ALA A 1 167 ? 48.837 10.004 -57.444 1.00 55.81 167 ALA A C 1
ATOM 1352 O O . ALA A 1 167 ? 49.677 10.012 -58.343 1.00 55.81 167 ALA A O 1
ATOM 1353 N N . GLN A 1 168 ? 47.688 10.679 -57.562 1.00 61.34 168 GLN A N 1
ATOM 1354 C CA . GLN A 1 168 ? 47.343 11.500 -58.729 1.00 61.34 168 GLN A CA 1
ATOM 1355 C C . GLN A 1 168 ? 48.313 12.668 -58.920 1.00 61.34 168 GLN A C 1
ATOM 1357 O O . GLN A 1 168 ? 48.731 12.954 -60.043 1.00 61.34 168 GLN A O 1
ATOM 1362 N N . ARG A 1 169 ? 48.714 13.327 -57.826 1.00 56.78 169 ARG A N 1
ATOM 1363 C CA . ARG A 1 169 ? 49.683 14.427 -57.873 1.00 56.78 169 ARG A CA 1
ATOM 1364 C C . ARG A 1 169 ? 51.057 13.942 -58.336 1.00 56.78 169 ARG A C 1
ATOM 1366 O O . ARG A 1 169 ? 51.700 14.622 -59.132 1.00 56.78 169 ARG A O 1
ATOM 1373 N N . TYR A 1 170 ? 51.471 12.757 -57.889 1.00 53.06 170 TYR A N 1
ATOM 1374 C CA . TYR A 1 170 ? 52.712 12.117 -58.321 1.00 53.06 170 TYR A CA 1
ATOM 1375 C C . TYR A 1 170 ? 52.651 11.683 -59.792 1.00 53.06 170 TYR A C 1
ATOM 1377 O O . TYR A 1 170 ? 53.561 11.984 -60.558 1.00 53.06 170 TYR A O 1
ATOM 1385 N N . LYS A 1 171 ? 51.542 11.074 -60.228 1.00 64.12 171 LYS A N 1
ATOM 1386 C CA . LYS A 1 171 ? 51.314 10.704 -61.632 1.00 64.12 171 LYS A CA 1
ATOM 1387 C C . LYS A 1 171 ? 51.356 11.924 -62.558 1.00 64.12 171 LYS A C 1
ATOM 1389 O O . LYS A 1 171 ? 52.116 11.924 -63.519 1.00 64.12 171 LYS A O 1
ATOM 1394 N N . SER A 1 172 ? 50.644 13.001 -62.214 1.00 62.59 172 SER A N 1
ATOM 1395 C CA . SER A 1 172 ? 50.709 14.264 -62.962 1.00 62.59 172 SER A CA 1
ATOM 1396 C C . SER A 1 172 ? 52.107 14.886 -62.962 1.00 62.59 172 SER A C 1
ATOM 1398 O O . SER A 1 172 ? 52.422 15.625 -63.892 1.00 62.59 172 SER A O 1
ATOM 1400 N N . PHE A 1 173 ? 52.910 14.688 -61.917 1.00 59.28 173 PHE A N 1
ATOM 1401 C CA . PHE A 1 173 ? 54.286 15.177 -61.884 1.00 59.28 173 PHE A CA 1
ATOM 1402 C C . PHE A 1 173 ? 55.170 14.378 -62.848 1.00 59.28 173 PHE A C 1
ATOM 1404 O O . PHE A 1 173 ? 55.862 14.977 -63.666 1.00 59.28 173 PHE A O 1
ATOM 1411 N N . VAL A 1 174 ? 55.082 13.045 -62.820 1.00 57.97 174 VAL A N 1
ATOM 1412 C CA . VAL A 1 174 ? 55.828 12.152 -63.721 1.00 57.97 174 VAL A CA 1
ATOM 1413 C C . VAL A 1 174 ? 55.439 12.385 -65.183 1.00 57.97 174 VAL A C 1
ATOM 1415 O O . VAL A 1 174 ? 56.316 12.564 -66.020 1.00 57.97 174 VAL A O 1
ATOM 1418 N N . GLU A 1 175 ? 54.146 12.482 -65.495 1.00 62.97 175 GLU A N 1
ATOM 1419 C CA . GLU A 1 175 ? 53.659 12.757 -66.857 1.00 62.97 175 GLU A CA 1
ATOM 1420 C C . GLU A 1 175 ? 54.110 14.127 -67.388 1.00 62.97 175 GLU A C 1
ATOM 1422 O O . GLU A 1 175 ? 54.320 14.278 -68.587 1.00 62.97 175 GLU A O 1
ATOM 1427 N N . LYS A 1 176 ? 54.298 15.126 -66.514 1.00 60.78 176 LYS A N 1
ATOM 1428 C CA . LYS A 1 176 ? 54.839 16.445 -66.891 1.00 60.78 176 LYS A CA 1
ATOM 1429 C C . LYS A 1 176 ? 56.365 16.470 -66.977 1.00 60.78 176 LYS A C 1
ATOM 1431 O O . LYS A 1 176 ? 56.909 17.284 -67.717 1.00 60.78 176 LYS A O 1
ATOM 1436 N N . ALA A 1 177 ? 57.052 15.607 -66.233 1.00 55.19 177 ALA A N 1
ATOM 1437 C CA . ALA A 1 177 ? 58.506 15.475 -66.264 1.00 55.19 177 ALA A CA 1
ATOM 1438 C C . ALA A 1 177 ? 58.993 14.605 -67.438 1.00 55.19 177 ALA A C 1
ATOM 1440 O O . ALA A 1 177 ? 60.091 14.819 -67.946 1.00 55.19 177 ALA A O 1
ATOM 1441 N N . HIS A 1 178 ? 58.177 13.661 -67.913 1.00 52.78 178 HIS A N 1
ATOM 1442 C CA . HIS A 1 178 ? 58.544 12.737 -68.988 1.00 52.78 178 HIS A CA 1
ATOM 1443 C C . HIS A 1 178 ? 58.881 13.421 -70.335 1.00 52.78 178 HIS A C 1
ATOM 1445 O O . HIS A 1 178 ? 59.891 13.048 -70.928 1.00 52.78 178 HIS A O 1
ATOM 1451 N N . PRO A 1 179 ? 58.159 14.470 -70.787 1.00 57.56 179 PRO A N 1
ATOM 1452 C CA . PRO A 1 179 ? 58.528 15.234 -71.983 1.00 57.56 179 PRO A CA 1
ATOM 1453 C C . PRO A 1 179 ? 59.846 16.006 -71.834 1.00 57.56 179 PRO A C 1
ATOM 1455 O O . PRO A 1 179 ? 60.545 16.238 -72.816 1.00 57.56 179 PRO A O 1
ATOM 1458 N N . LEU A 1 180 ? 60.201 16.415 -70.611 1.00 57.31 180 LEU A N 1
ATOM 1459 C CA . LEU A 1 180 ? 61.461 17.114 -70.338 1.00 57.31 180 LEU A CA 1
ATOM 1460 C C . LEU A 1 180 ? 62.654 16.156 -70.375 1.00 57.31 180 LEU A C 1
ATOM 1462 O O . LEU A 1 180 ? 63.717 16.548 -70.840 1.00 57.31 180 LEU A O 1
ATOM 1466 N N . LEU A 1 181 ? 62.465 14.903 -69.950 1.00 56.94 181 LEU A N 1
ATOM 1467 C CA . LEU A 1 181 ? 63.469 13.844 -70.090 1.00 56.94 181 LEU A CA 1
ATOM 1468 C C . LEU A 1 181 ? 63.775 13.549 -71.562 1.00 56.94 181 LEU A C 1
ATOM 1470 O O . LEU A 1 181 ? 64.941 13.547 -71.929 1.00 56.94 181 LEU A O 1
ATOM 1474 N N . SER A 1 182 ? 62.759 13.429 -72.423 1.00 57.16 182 SER A N 1
ATOM 1475 C CA . SER A 1 182 ? 62.988 13.229 -73.863 1.00 57.16 182 SER A CA 1
ATOM 1476 C C . SER A 1 182 ? 63.665 14.428 -74.538 1.00 57.16 182 SER A C 1
ATOM 1478 O O . SER A 1 182 ? 64.475 14.248 -75.438 1.00 57.16 182 SER A O 1
ATOM 1480 N N . VAL A 1 183 ? 63.377 15.661 -74.098 1.00 56.41 183 VAL A N 1
ATOM 1481 C CA . VAL A 1 183 ? 64.055 16.869 -74.611 1.00 56.41 183 VAL A CA 1
ATOM 1482 C C . VAL A 1 183 ? 65.511 16.940 -74.142 1.00 56.41 183 VAL A C 1
ATOM 1484 O O . VAL A 1 183 ? 66.365 17.415 -74.885 1.00 56.41 183 VAL A O 1
ATOM 1487 N N . LEU A 1 184 ? 65.807 16.467 -72.929 1.00 56.84 184 LEU A N 1
ATOM 1488 C CA . LEU A 1 184 ? 67.175 16.378 -72.419 1.00 56.84 184 LEU A CA 1
ATOM 1489 C C . LEU A 1 184 ? 67.975 15.285 -73.134 1.00 56.84 184 LEU A C 1
ATOM 1491 O O . LEU A 1 184 ? 69.105 15.554 -73.517 1.00 56.84 184 LEU A O 1
ATOM 1495 N N . GLU A 1 185 ? 67.384 14.114 -73.385 1.00 60.09 185 GLU A N 1
ATOM 1496 C CA . GLU A 1 185 ? 68.017 13.026 -74.148 1.00 60.09 185 GLU A CA 1
ATOM 1497 C C . GLU A 1 185 ? 68.278 13.427 -75.613 1.00 60.09 185 GLU A C 1
ATOM 1499 O O . GLU A 1 185 ? 69.3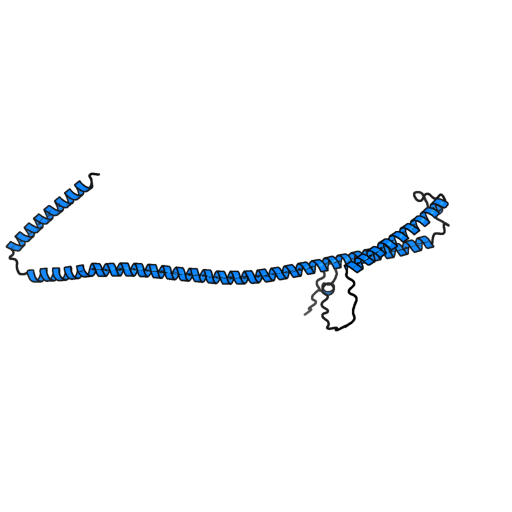60 13.180 -76.143 1.00 60.09 185 GLU A O 1
ATOM 1504 N N . GLU A 1 186 ? 67.333 14.111 -76.273 1.00 56.75 186 GLU A N 1
ATOM 1505 C CA . GLU A 1 186 ? 67.535 14.643 -77.631 1.00 56.75 186 GLU A CA 1
ATOM 1506 C C . GLU A 1 186 ? 68.579 15.776 -77.643 1.00 56.75 186 GLU A C 1
ATOM 1508 O O . GLU A 1 186 ? 69.381 15.880 -78.570 1.00 56.75 186 GLU A O 1
ATOM 1513 N N . GLY A 1 187 ? 68.600 16.609 -76.595 1.00 55.28 187 GLY A N 1
ATOM 1514 C CA . GLY A 1 187 ? 69.597 17.662 -76.404 1.00 55.28 187 GLY A CA 1
ATOM 1515 C C . GLY A 1 187 ? 71.006 17.113 -76.177 1.00 55.28 187 GLY A C 1
ATOM 1516 O O . GLY A 1 187 ? 71.959 17.630 -76.755 1.00 55.28 187 GLY A O 1
ATOM 1517 N N . GLU A 1 188 ? 71.142 16.044 -75.394 1.00 59.38 188 GLU A N 1
ATOM 1518 C CA . GLU A 1 188 ? 72.405 15.337 -75.168 1.00 59.38 188 GLU A CA 1
ATOM 1519 C C . GLU A 1 188 ? 72.907 14.701 -76.471 1.00 59.38 188 GLU A C 1
ATOM 1521 O O . GLU A 1 188 ? 74.050 14.935 -76.866 1.00 59.38 188 GLU A O 1
ATOM 1526 N N . ARG A 1 189 ? 72.018 14.038 -77.228 1.00 64.56 189 ARG A N 1
ATOM 1527 C CA . ARG A 1 189 ? 72.356 13.462 -78.539 1.00 64.56 189 ARG A CA 1
ATOM 1528 C C . ARG A 1 189 ? 72.797 14.524 -79.552 1.00 64.56 189 ARG A C 1
ATOM 1530 O O . ARG A 1 189 ? 73.777 14.323 -80.261 1.00 64.56 189 ARG A O 1
ATOM 1537 N N . LEU A 1 190 ? 72.126 15.678 -79.596 1.00 58.62 190 LEU A N 1
ATOM 1538 C CA . LEU A 1 190 ? 72.493 16.808 -80.463 1.00 58.62 190 LEU A CA 1
ATOM 1539 C C . LEU A 1 190 ? 73.838 17.443 -80.078 1.00 58.62 190 LEU A C 1
ATOM 1541 O O . LEU A 1 190 ? 74.560 17.919 -80.956 1.00 58.62 190 LEU A O 1
ATOM 1545 N N . VAL A 1 191 ? 74.188 17.472 -78.791 1.00 60.81 191 VAL A N 1
ATOM 1546 C CA . VAL A 1 191 ? 75.496 17.961 -78.325 1.00 60.81 191 VAL A CA 1
ATOM 1547 C C . VAL A 1 191 ? 76.606 16.971 -78.684 1.00 60.81 191 VAL A C 1
ATOM 1549 O O . VAL A 1 191 ? 77.666 17.394 -79.151 1.00 60.81 191 VAL A O 1
ATOM 1552 N N . GLU A 1 192 ? 76.361 15.668 -78.538 1.00 63.75 192 GLU A N 1
ATOM 1553 C CA . GLU A 1 192 ? 77.308 14.625 -78.944 1.00 63.75 192 GLU A CA 1
ATOM 1554 C C . GLU A 1 192 ? 77.524 14.605 -80.466 1.00 63.75 192 GLU A C 1
ATOM 1556 O O . GLU A 1 192 ? 78.672 14.617 -80.921 1.00 63.75 192 GLU A O 1
ATOM 1561 N N . GLU A 1 193 ? 76.449 14.674 -81.260 1.00 60.38 193 GLU A N 1
ATOM 1562 C CA . GLU A 1 193 ? 76.495 14.664 -82.732 1.00 60.38 193 GLU A CA 1
ATOM 1563 C C . GLU A 1 193 ? 77.206 15.901 -83.320 1.00 60.38 193 GLU A C 1
ATOM 1565 O O . GLU A 1 193 ? 77.877 15.797 -84.348 1.00 60.38 193 GLU A O 1
ATOM 1570 N N . ASN A 1 194 ? 77.132 17.067 -82.663 1.00 54.28 194 ASN A N 1
ATOM 1571 C CA . ASN A 1 194 ? 77.764 18.311 -83.136 1.00 54.28 194 ASN A CA 1
ATOM 1572 C C . ASN A 1 194 ? 79.154 18.590 -82.526 1.00 54.28 194 ASN A C 1
ATOM 1574 O O . ASN A 1 194 ? 79.777 19.612 -82.834 1.00 54.28 194 ASN A O 1
ATOM 1578 N N . SER A 1 195 ? 79.680 17.689 -81.692 1.00 53.50 195 SER A N 1
ATOM 1579 C CA . SER A 1 195 ? 80.944 17.872 -80.955 1.00 53.50 195 SER A CA 1
ATOM 1580 C C . SER A 1 195 ? 82.200 17.998 -81.843 1.00 53.50 195 SER A C 1
ATOM 1582 O O . SER A 1 195 ? 83.241 18.493 -81.389 1.00 53.50 195 SER A O 1
ATOM 1584 N N . HIS A 1 196 ? 82.096 17.619 -83.121 1.00 56.47 196 HIS A N 1
ATOM 1585 C CA . HIS A 1 196 ? 83.193 17.608 -84.097 1.00 56.47 196 HIS A CA 1
ATOM 1586 C C . HIS A 1 196 ? 83.099 18.688 -85.190 1.00 56.47 196 HIS A C 1
ATOM 1588 O O . HIS A 1 196 ? 83.971 18.739 -86.053 1.00 56.47 196 HIS A O 1
ATOM 1594 N N . ILE A 1 197 ? 82.064 19.539 -85.181 1.00 52.22 197 ILE A N 1
ATOM 1595 C CA . ILE A 1 197 ? 81.775 20.443 -86.313 1.00 52.22 197 ILE A CA 1
ATOM 1596 C C . ILE A 1 197 ? 82.503 21.792 -86.210 1.00 52.22 197 ILE A C 1
ATOM 1598 O O . ILE A 1 197 ? 82.775 22.414 -87.231 1.00 52.22 197 ILE A O 1
ATOM 1602 N N . TYR A 1 198 ? 82.883 22.229 -85.010 1.00 52.22 198 TYR A N 1
ATOM 1603 C CA . TYR A 1 198 ? 83.445 23.568 -84.807 1.00 52.22 198 TYR A CA 1
ATOM 1604 C C . TYR A 1 198 ? 84.971 23.551 -84.697 1.00 52.22 198 TYR A C 1
ATOM 1606 O O . TYR A 1 198 ? 85.535 22.873 -83.829 1.00 52.22 198 TYR A O 1
ATOM 1614 N N . THR A 1 199 ? 85.639 24.347 -85.534 1.00 60.56 199 THR A N 1
ATOM 1615 C CA . THR A 1 199 ? 87.065 24.671 -85.368 1.00 60.56 199 THR A CA 1
ATOM 1616 C C . THR A 1 199 ? 87.280 25.495 -84.087 1.00 60.56 199 THR A C 1
ATOM 1618 O O . THR A 1 199 ? 86.361 26.168 -83.625 1.00 60.56 199 THR A O 1
ATOM 1621 N N . GLU A 1 200 ? 88.474 25.459 -83.471 1.00 59.34 200 GLU A N 1
ATOM 1622 C CA . GLU A 1 200 ? 88.755 26.192 -82.209 1.00 59.34 200 GLU A CA 1
ATOM 1623 C C . GLU A 1 200 ? 88.360 27.675 -82.273 1.00 59.34 200 GLU A C 1
ATOM 1625 O O . GLU A 1 200 ? 87.852 28.227 -81.300 1.00 59.34 200 GLU A O 1
ATOM 1630 N N . LYS A 1 201 ? 88.501 28.290 -83.450 1.00 57.81 201 LYS A N 1
ATOM 1631 C CA . LYS A 1 201 ? 88.134 29.685 -83.696 1.00 57.81 201 LYS A CA 1
ATOM 1632 C C . LYS A 1 201 ? 86.620 29.928 -83.629 1.00 57.81 201 LYS A C 1
ATOM 1634 O O . LYS A 1 201 ? 86.181 30.941 -83.096 1.00 57.81 201 LYS A O 1
ATOM 1639 N N . GLU A 1 202 ? 85.823 28.979 -84.113 1.00 57.88 202 GLU A N 1
ATOM 1640 C CA . GLU A 1 202 ? 84.358 29.028 -84.033 1.00 57.88 202 GLU A CA 1
ATOM 1641 C C . GLU A 1 202 ? 83.870 28.710 -82.615 1.00 57.88 202 GLU A C 1
ATOM 1643 O O . GLU A 1 202 ? 82.873 29.273 -82.173 1.00 57.88 202 GLU A O 1
ATOM 1648 N N . LYS A 1 203 ? 84.601 27.879 -81.856 1.00 60.03 203 LYS A N 1
ATOM 1649 C CA . LYS A 1 203 ? 84.330 27.661 -80.425 1.00 60.03 203 LYS A CA 1
ATOM 1650 C C . LYS A 1 203 ? 84.594 28.918 -79.591 1.00 60.03 203 LYS A C 1
ATOM 1652 O O . LYS A 1 203 ? 83.799 29.212 -78.701 1.00 60.03 203 LYS A O 1
ATOM 1657 N N . GLU A 1 204 ? 85.654 29.675 -79.880 1.00 57.28 204 GLU A N 1
ATOM 1658 C CA . GLU A 1 204 ? 85.929 30.954 -79.207 1.00 57.28 204 GLU A CA 1
ATOM 1659 C C . GLU A 1 204 ? 84.891 32.032 -79.545 1.00 57.28 204 GLU A C 1
ATOM 1661 O O . GLU A 1 204 ? 84.422 32.711 -78.633 1.00 57.28 204 GLU A O 1
ATOM 1666 N N . GLU A 1 205 ? 84.470 32.165 -80.809 1.00 57.25 205 GLU A N 1
ATOM 1667 C CA . GLU A 1 205 ? 83.401 33.104 -81.195 1.00 57.25 205 GLU A CA 1
ATOM 1668 C C . GLU A 1 205 ? 82.050 32.732 -80.571 1.00 57.25 205 GLU A C 1
ATOM 1670 O O . GLU 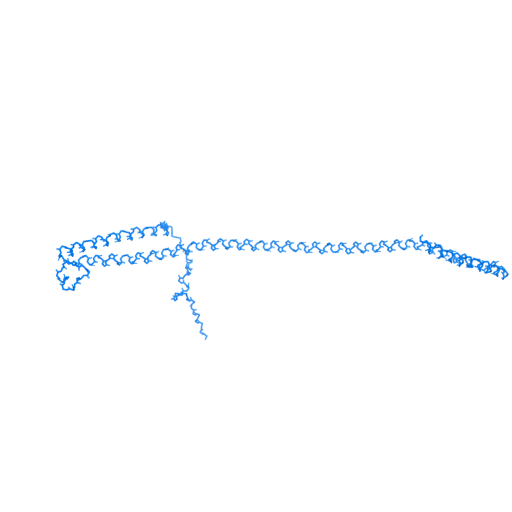A 1 205 ? 81.316 33.614 -80.113 1.00 57.25 205 GLU A O 1
ATOM 1675 N N . LEU A 1 206 ? 81.741 31.435 -80.470 1.00 57.75 206 LEU A N 1
ATOM 1676 C CA . LEU A 1 206 ? 80.518 30.962 -79.828 1.00 57.75 206 LEU A CA 1
ATOM 1677 C C . LEU A 1 206 ? 80.558 31.217 -78.314 1.00 57.75 206 LEU A C 1
ATOM 1679 O O . LEU A 1 206 ? 79.601 31.773 -77.782 1.00 57.75 206 LEU A O 1
ATOM 1683 N N . LEU A 1 207 ? 81.688 30.959 -77.641 1.00 58.00 207 LEU A N 1
ATOM 1684 C CA . LEU A 1 207 ? 81.899 31.310 -76.227 1.00 58.00 207 LEU A CA 1
ATOM 1685 C C . LEU A 1 207 ? 81.856 32.829 -75.977 1.00 58.00 207 LEU A C 1
ATOM 1687 O O . LEU A 1 207 ? 81.308 33.272 -74.964 1.00 58.00 207 LEU A O 1
ATOM 1691 N N . LEU A 1 208 ? 82.374 33.650 -76.896 1.00 54.16 208 LEU A N 1
ATOM 1692 C CA . LEU A 1 208 ? 82.257 35.113 -76.851 1.00 54.16 208 LEU A CA 1
ATOM 1693 C C . LEU A 1 208 ? 80.799 35.563 -77.011 1.00 54.16 208 LEU A C 1
ATOM 1695 O O . LEU A 1 208 ? 80.335 36.410 -76.247 1.00 54.16 208 LEU A O 1
ATOM 1699 N N . SER A 1 209 ? 80.046 34.967 -77.938 1.00 54.72 209 SER A N 1
ATOM 1700 C CA . SER A 1 209 ? 78.625 35.278 -78.137 1.00 54.72 209 SER A CA 1
ATOM 1701 C C . SER A 1 209 ? 77.756 34.842 -76.947 1.00 54.72 209 SER A C 1
ATOM 1703 O O . SER A 1 209 ? 76.882 35.590 -76.508 1.00 54.72 209 SER A O 1
ATOM 1705 N N . GLU A 1 210 ? 78.063 33.696 -76.334 1.00 54.72 210 GLU A N 1
ATOM 1706 C CA . GLU A 1 210 ? 77.402 33.209 -75.120 1.00 54.72 210 GLU A CA 1
ATOM 1707 C C . GLU A 1 210 ? 77.735 34.090 -73.902 1.00 54.72 210 GLU A C 1
ATOM 1709 O O . GLU A 1 210 ? 76.886 34.324 -73.036 1.00 54.72 210 GLU A O 1
ATOM 1714 N N . SER A 1 211 ? 78.944 34.664 -73.869 1.00 50.97 211 SER A N 1
ATOM 1715 C CA . SER A 1 211 ? 79.347 35.673 -72.882 1.00 50.97 211 SER A CA 1
ATOM 1716 C C . SER A 1 211 ? 78.562 36.981 -73.056 1.00 50.97 211 SER A C 1
ATOM 1718 O O . SER A 1 211 ? 78.111 37.549 -72.062 1.00 50.97 211 SER A O 1
ATOM 1720 N N . PHE A 1 212 ? 78.296 37.423 -74.293 1.00 47.31 212 PHE A N 1
ATOM 1721 C CA . PHE A 1 212 ? 77.438 38.587 -74.566 1.00 47.31 212 PHE A CA 1
ATOM 1722 C C . PHE A 1 212 ? 75.967 38.345 -74.181 1.00 47.31 212 PHE A C 1
ATOM 172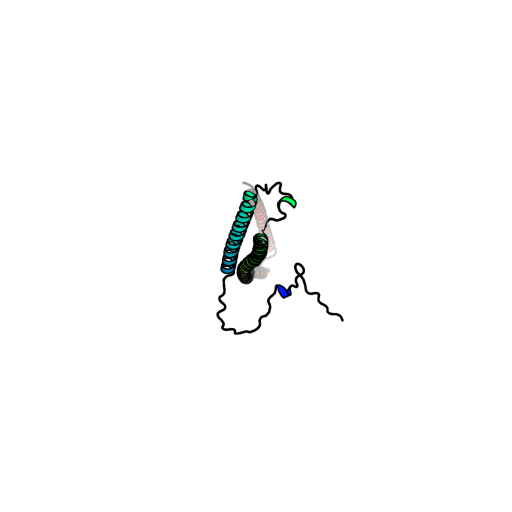4 O O . PHE A 1 212 ? 75.325 39.231 -73.611 1.00 47.31 212 PHE A O 1
ATOM 1731 N N . ILE A 1 213 ? 75.443 37.135 -74.399 1.00 49.78 213 ILE A N 1
ATOM 1732 C CA . ILE A 1 213 ? 74.082 36.750 -73.981 1.00 49.78 213 ILE A CA 1
ATOM 1733 C C . ILE A 1 213 ? 73.980 36.637 -72.445 1.00 49.78 213 ILE A C 1
ATOM 1735 O O . ILE A 1 213 ? 72.972 37.032 -71.848 1.00 49.78 213 ILE A O 1
ATOM 1739 N N . LYS A 1 214 ? 75.037 36.180 -71.758 1.00 53.53 214 LYS A N 1
ATOM 1740 C CA . LYS A 1 214 ? 75.093 36.177 -70.283 1.00 53.53 214 LYS A CA 1
ATOM 1741 C C . LYS A 1 214 ? 75.144 37.582 -69.676 1.00 53.53 214 LYS A C 1
ATOM 1743 O O . LYS A 1 214 ? 74.487 37.814 -68.664 1.00 53.53 214 LYS A O 1
ATOM 1748 N N . VAL A 1 215 ? 75.851 38.532 -70.294 1.00 48.28 215 VAL A N 1
ATOM 1749 C CA . VAL A 1 215 ? 75.866 39.933 -69.826 1.00 48.28 215 VAL A CA 1
ATOM 1750 C C . VAL A 1 215 ? 74.491 40.588 -70.025 1.00 48.28 215 VAL A C 1
ATOM 1752 O O . VAL A 1 215 ? 73.964 41.190 -69.090 1.00 48.28 215 VAL A O 1
ATOM 1755 N N . SER A 1 216 ? 73.840 40.353 -71.171 1.00 49.66 216 SER A N 1
ATOM 1756 C CA . SER A 1 216 ? 72.470 40.820 -71.451 1.00 49.66 216 SER A CA 1
ATOM 1757 C C . SER A 1 216 ? 71.434 40.280 -70.454 1.00 49.66 216 SER A C 1
ATOM 1759 O O . SER A 1 216 ? 70.593 41.035 -69.968 1.00 49.66 216 SER A O 1
ATOM 1761 N N . THR A 1 217 ? 71.513 39.000 -70.079 1.00 55.06 217 THR A N 1
ATOM 1762 C CA . THR A 1 217 ? 70.558 38.394 -69.132 1.00 55.06 217 THR A CA 1
ATOM 1763 C C . THR A 1 217 ? 70.787 38.821 -67.678 1.00 55.06 217 THR A C 1
ATOM 1765 O O . THR A 1 217 ? 69.850 38.796 -66.873 1.00 55.06 217 THR A O 1
ATOM 1768 N N . GLN A 1 218 ? 71.999 39.252 -67.314 1.00 55.06 218 GLN A N 1
ATOM 1769 C CA . GLN A 1 218 ? 72.287 39.804 -65.988 1.00 55.06 218 GLN A CA 1
ATOM 1770 C C . GLN A 1 218 ? 71.842 41.272 -65.873 1.00 55.06 218 GLN A C 1
ATOM 1772 O O . GLN A 1 218 ? 71.271 41.660 -64.848 1.00 55.06 218 GLN A O 1
ATOM 1777 N N . GLU A 1 219 ? 71.991 42.061 -66.940 1.00 52.62 219 GLU A N 1
ATOM 1778 C CA . GLU A 1 219 ? 71.402 43.403 -67.044 1.00 52.62 219 GLU A CA 1
ATOM 1779 C C . GLU A 1 219 ? 69.863 43.342 -67.096 1.00 52.62 219 GLU A C 1
ATOM 1781 O O . GLU A 1 219 ? 69.204 44.069 -66.351 1.00 52.62 219 GLU A O 1
ATOM 1786 N N . GLU A 1 220 ? 69.264 42.392 -67.829 1.00 52.41 220 GLU A N 1
ATOM 1787 C CA . GLU A 1 220 ? 67.811 42.143 -67.803 1.00 52.41 220 GLU A CA 1
ATOM 1788 C C . GLU A 1 220 ? 67.304 41.705 -66.421 1.00 52.41 220 GLU A C 1
ATOM 1790 O O . GLU A 1 220 ? 66.228 42.133 -65.994 1.00 52.41 220 GLU A O 1
ATOM 1795 N N . LYS A 1 221 ? 68.056 40.873 -65.685 1.00 57.12 221 LYS A N 1
ATOM 1796 C CA . LYS A 1 221 ? 67.707 40.500 -64.300 1.00 57.12 221 LYS A CA 1
ATOM 1797 C C . LYS A 1 221 ? 67.789 41.696 -63.349 1.00 57.12 221 LYS A C 1
ATOM 1799 O O . LYS A 1 221 ? 66.960 41.803 -62.444 1.00 57.12 221 LYS A O 1
ATOM 1804 N N . THR A 1 222 ? 68.728 42.613 -63.572 1.00 54.22 222 THR A N 1
ATOM 1805 C CA . THR A 1 222 ? 68.878 43.838 -62.770 1.00 54.22 222 THR A CA 1
ATOM 1806 C C . THR A 1 222 ? 67.751 44.835 -63.065 1.00 54.22 222 THR A C 1
ATOM 1808 O O . THR A 1 222 ? 67.156 45.380 -62.135 1.00 54.22 222 THR A O 1
ATOM 1811 N N . ILE A 1 223 ? 67.357 44.991 -64.335 1.00 54.00 223 ILE A N 1
ATOM 1812 C CA . ILE A 1 223 ? 66.205 45.809 -64.749 1.00 54.00 223 ILE A CA 1
ATOM 1813 C C . ILE A 1 223 ? 64.889 45.206 -64.234 1.00 54.00 223 ILE A C 1
ATOM 1815 O O . ILE A 1 223 ? 64.058 45.934 -63.692 1.00 54.00 223 ILE A O 1
ATOM 1819 N N . LYS A 1 224 ? 64.707 43.877 -64.290 1.00 53.28 224 LYS A N 1
ATOM 1820 C CA . LYS A 1 224 ? 63.530 43.212 -63.700 1.00 53.28 224 LYS A CA 1
ATOM 1821 C C . LYS A 1 224 ? 63.418 43.446 -62.195 1.00 53.28 224 LYS A C 1
ATOM 1823 O O . LYS A 1 224 ? 62.306 43.669 -61.722 1.00 53.28 224 LYS A O 1
ATOM 1828 N N . HIS A 1 225 ? 64.525 43.454 -61.448 1.00 55.00 225 HIS A N 1
ATOM 1829 C CA . HIS A 1 225 ? 64.521 43.769 -60.012 1.00 55.00 225 HIS A CA 1
ATOM 1830 C C . HIS A 1 225 ? 64.293 45.258 -59.690 1.00 55.00 225 HIS A C 1
ATOM 1832 O O . HIS A 1 225 ? 63.763 45.562 -58.622 1.00 55.00 225 HIS A O 1
ATOM 1838 N N . LEU A 1 226 ? 64.644 46.178 -60.596 1.00 50.41 226 LEU A N 1
ATOM 1839 C CA . LEU A 1 226 ? 64.361 47.616 -60.464 1.00 50.41 226 LEU A CA 1
ATOM 1840 C C . LEU A 1 226 ? 62.904 47.963 -60.811 1.00 50.41 226 LEU A C 1
ATOM 1842 O O . LEU A 1 226 ? 62.293 48.780 -60.129 1.00 50.41 226 LEU A O 1
ATOM 1846 N N . VAL A 1 227 ? 62.318 47.304 -61.815 1.00 51.03 227 VAL A N 1
ATOM 1847 C CA . VAL A 1 227 ? 60.928 47.535 -62.252 1.00 51.03 227 VAL A CA 1
ATOM 1848 C C . VAL A 1 227 ? 59.905 46.862 -61.324 1.00 51.03 227 VAL A C 1
ATOM 1850 O O . VAL A 1 227 ? 58.802 47.368 -61.169 1.00 51.03 227 VAL A O 1
ATOM 1853 N N . SER A 1 228 ? 60.269 45.781 -60.625 1.00 48.09 228 SER A N 1
ATOM 1854 C CA . SER A 1 228 ? 59.396 45.116 -59.632 1.00 48.09 228 SER A CA 1
ATOM 1855 C C . SER A 1 228 ? 59.468 45.706 -58.209 1.00 48.09 228 SER A C 1
ATOM 1857 O O . SER A 1 228 ? 58.907 45.134 -57.275 1.00 48.09 228 SER A O 1
ATOM 1859 N N . ARG A 1 229 ? 60.134 46.859 -58.029 1.00 48.69 229 ARG A N 1
ATOM 1860 C CA . ARG A 1 229 ? 60.173 47.638 -56.771 1.00 48.69 229 ARG A CA 1
ATOM 1861 C C . ARG A 1 229 ? 59.616 49.062 -56.893 1.00 48.69 229 ARG A C 1
ATOM 1863 O O . ARG A 1 229 ? 59.767 49.851 -55.962 1.00 48.69 229 ARG A O 1
ATOM 1870 N N . ILE A 1 230 ? 58.951 49.382 -57.998 1.00 38.72 230 ILE A N 1
ATOM 1871 C CA . ILE A 1 230 ? 58.086 50.562 -58.089 1.00 38.72 230 ILE A CA 1
ATOM 1872 C C . ILE A 1 230 ? 56.665 50.066 -57.751 1.00 38.72 230 ILE A C 1
ATOM 1874 O O . ILE A 1 230 ? 56.244 49.089 -58.370 1.00 38.72 230 ILE A O 1
ATOM 1878 N N . PRO A 1 231 ? 56.006 50.622 -56.715 1.00 45.81 231 PRO A N 1
ATOM 1879 C CA . PRO A 1 231 ? 54.763 50.092 -56.143 1.00 45.81 231 PRO A CA 1
ATOM 1880 C C . PRO A 1 231 ? 53.581 50.066 -57.116 1.00 45.81 231 PRO A C 1
ATOM 1882 O O . PRO A 1 231 ? 53.522 50.946 -58.006 1.00 45.81 231 PRO A O 1
#

Secondary structure (DSSP, 8-state):
-----PPPEETTEEHHHH------------------HHHHHHHHHHHHHHHHHHHHHHHHHHHHHHHHTT--TTT--HHHHTT---HHHHHHHHHHHHHHHHHHHHHHHHHHHHHHHHHHHHHHHHHHHHHHHHHHHHHHHHHHHHHHHHHHHHHHHHHHHHHHHHHHHHHHHHHHHHHHHHHHHHHHHHHHHTTTS--HHHHHHHHHHHHHHHHHHHHHHHHHHHHTT--

Organism: Nematocida parisii (strain ERTm3) (NCBI:txid935791)

Foldseek 3Di:
DDPDDDADDDPNHGVCVVDPPPPDDDPDPDPPPPCDLVNVLVVLVVVLVVLVVVLVVLVVVVVVQCVVLVHDPVPDDPVSCPPDPCPVSVVSNVVSVVSNVVSVVVNVVSVVVVVVVVVVVVVVVVVVVVVVVVVVVVVVVVVVVVVVVVVVVVVVVVVVVVVVVVVVVVVVVCVVCVVVVVVVVVVVVVCVVCVPPDDPVRVVVVVVVVVVVVVVVVVVVVVVVVVVPPD

pLDDT: mean 70.46, std 16.84, range [34.53, 95.25]